Protein AF-A0A3M1CKK1-F1 (afdb_monomer_lite)

Radius of gyration: 31.03 Å; chains: 1; bounding box: 53×74×107 Å

Structure (mmCIF, N/CA/C/O backbone):
data_AF-A0A3M1CKK1-F1
#
_entry.id   AF-A0A3M1CKK1-F1
#
loop_
_atom_site.group_PDB
_atom_site.id
_atom_site.type_symbol
_atom_site.label_atom_id
_atom_site.label_alt_id
_atom_site.label_comp_id
_atom_site.label_asym_id
_atom_site.label_entity_id
_atom_site.label_seq_id
_atom_site.pdbx_PDB_ins_code
_atom_site.Cartn_x
_atom_site.Cartn_y
_atom_site.Cartn_z
_atom_site.occupancy
_atom_site.B_iso_or_equiv
_atom_site.auth_seq_id
_atom_site.auth_comp_id
_atom_site.auth_asym_id
_atom_site.auth_atom_id
_atom_site.pdbx_PDB_model_num
ATOM 1 N N . MET A 1 1 ? -16.664 -16.896 0.086 1.00 52.62 1 MET A N 1
ATOM 2 C CA . MET A 1 1 ? -15.308 -16.722 0.659 1.00 52.62 1 MET A CA 1
ATOM 3 C C . MET A 1 1 ? -15.455 -16.234 2.094 1.00 52.62 1 MET A C 1
ATOM 5 O O . MET A 1 1 ? -16.226 -15.310 2.320 1.00 52.62 1 MET A O 1
ATOM 9 N N . GLU A 1 2 ? -14.801 -16.874 3.063 1.00 56.06 2 GLU A N 1
ATOM 10 C CA . GLU A 1 2 ? -14.964 -16.562 4.493 1.00 56.06 2 GLU A CA 1
ATOM 11 C C . GLU A 1 2 ? -14.270 -15.235 4.859 1.00 56.06 2 GLU A C 1
ATOM 13 O O . GLU A 1 2 ? -13.075 -15.066 4.607 1.00 56.06 2 GLU A O 1
ATOM 18 N N . ARG A 1 3 ? -15.001 -14.283 5.460 1.00 65.94 3 ARG A N 1
ATOM 19 C CA . ARG A 1 3 ? -14.470 -12.960 5.850 1.00 65.94 3 ARG A CA 1
ATOM 20 C C . ARG A 1 3 ? -13.636 -13.043 7.136 1.00 65.94 3 ARG A C 1
ATOM 22 O O . ARG A 1 3 ? -14.072 -12.617 8.202 1.00 65.94 3 ARG A O 1
ATOM 29 N N . ARG A 1 4 ? -12.426 -13.597 7.041 1.00 81.44 4 ARG A N 1
ATOM 30 C CA . ARG A 1 4 ? -11.472 -13.646 8.160 1.00 81.44 4 ARG A CA 1
ATOM 31 C C . ARG A 1 4 ? -10.795 -12.292 8.368 1.00 81.44 4 ARG A C 1
ATOM 33 O O . ARG A 1 4 ? -10.335 -11.677 7.410 1.00 81.44 4 ARG A O 1
ATOM 40 N N . ALA A 1 5 ? -10.692 -11.854 9.622 1.00 85.12 5 ALA A N 1
ATOM 41 C CA . ALA A 1 5 ? -9.854 -10.715 9.985 1.00 85.12 5 ALA A CA 1
ATOM 42 C C . ALA A 1 5 ? -8.361 -11.089 9.855 1.00 85.12 5 ALA A C 1
ATOM 44 O O . ALA A 1 5 ? -7.994 -12.208 10.241 1.00 85.12 5 ALA A O 1
ATOM 45 N N . PRO A 1 6 ? -7.501 -10.187 9.344 1.00 91.56 6 PRO A N 1
ATOM 46 C CA . PRO A 1 6 ? -6.060 -10.419 9.291 1.00 91.56 6 PRO A CA 1
ATOM 47 C C . PRO A 1 6 ? -5.479 -10.499 10.708 1.00 91.56 6 PRO A C 1
ATOM 49 O O . PRO A 1 6 ? -6.057 -9.967 11.660 1.00 91.56 6 PRO A O 1
ATOM 52 N N . ARG A 1 7 ? -4.308 -11.125 10.857 1.00 94.75 7 ARG A N 1
ATOM 53 C CA . ARG A 1 7 ? -3.463 -10.894 12.040 1.00 94.75 7 ARG A CA 1
ATOM 54 C C . ARG A 1 7 ? -2.395 -9.886 11.667 1.00 94.75 7 ARG A C 1
ATOM 56 O O . ARG A 1 7 ? -1.757 -10.047 10.632 1.00 94.75 7 ARG A O 1
ATOM 63 N N . ILE A 1 8 ? -2.234 -8.875 12.508 1.00 96.56 8 ILE A N 1
ATOM 64 C CA . ILE A 1 8 ? -1.184 -7.868 12.419 1.00 96.56 8 ILE A CA 1
ATOM 65 C C . ILE A 1 8 ? -0.407 -7.955 13.723 1.00 96.56 8 ILE A C 1
ATOM 67 O O . ILE A 1 8 ? -1.016 -7.971 14.793 1.00 96.56 8 ILE A O 1
ATOM 71 N N . ASP A 1 9 ? 0.911 -8.008 13.625 1.00 95.81 9 ASP A N 1
ATOM 72 C CA . ASP A 1 9 ? 1.833 -7.879 14.748 1.00 95.81 9 ASP A CA 1
ATOM 73 C C . ASP A 1 9 ? 2.770 -6.677 14.454 1.00 95.81 9 ASP A C 1
ATOM 75 O O . ASP A 1 9 ? 2.732 -6.111 13.357 1.00 95.81 9 ASP A O 1
ATOM 79 N N . PHE A 1 10 ? 3.539 -6.189 15.431 1.00 92.38 10 PHE A N 1
ATOM 80 C CA . PHE A 1 10 ? 4.371 -4.987 15.237 1.00 92.38 10 PHE A CA 1
ATOM 81 C C . PHE A 1 10 ? 5.707 -5.315 14.555 1.00 92.38 10 PHE A C 1
ATOM 83 O O . PHE A 1 10 ? 6.327 -6.326 14.872 1.00 92.38 10 PHE A O 1
ATOM 90 N N . ASP A 1 11 ? 6.153 -4.429 13.662 1.00 85.88 11 ASP A N 1
ATOM 91 C CA . ASP A 1 11 ? 7.445 -4.474 12.962 1.00 85.88 11 ASP A CA 1
ATOM 92 C C . ASP A 1 11 ? 8.209 -3.179 13.295 1.00 85.88 11 ASP A C 1
ATOM 94 O O . ASP A 1 11 ? 7.640 -2.111 13.075 1.00 85.88 11 ASP A O 1
ATOM 98 N N . PRO A 1 12 ? 9.456 -3.217 13.805 1.00 75.88 12 PRO A N 1
ATOM 99 C CA . PRO A 1 12 ? 10.268 -2.013 14.006 1.00 75.88 12 PRO A CA 1
ATOM 100 C C . PRO A 1 12 ? 10.524 -1.198 12.726 1.00 75.88 12 PRO A C 1
ATOM 102 O O . PRO A 1 12 ? 10.791 -0.003 12.817 1.00 75.88 12 PRO A O 1
ATOM 105 N N . GLY A 1 13 ? 10.455 -1.824 11.545 1.00 75.94 13 GLY A N 1
ATOM 106 C CA . GLY A 1 13 ? 10.665 -1.173 10.250 1.00 75.94 13 GLY A CA 1
ATOM 107 C C . GLY A 1 13 ? 9.403 -0.618 9.575 1.00 75.94 13 GLY A C 1
ATOM 108 O O . GLY A 1 13 ? 9.502 -0.154 8.437 1.00 75.94 13 GLY A O 1
ATOM 109 N N . ALA A 1 14 ? 8.225 -0.706 10.202 1.00 84.50 14 ALA A N 1
ATOM 110 C CA . ALA A 1 14 ? 6.939 -0.254 9.654 1.00 84.50 14 ALA A CA 1
ATOM 111 C C . ALA A 1 14 ? 5.996 0.200 10.787 1.00 84.50 14 ALA A C 1
ATOM 113 O O . ALA A 1 14 ? 6.388 0.263 11.947 1.00 84.50 14 ALA A O 1
ATOM 114 N N . LEU A 1 15 ? 4.722 0.494 10.491 1.00 91.06 15 LEU A N 1
ATOM 115 C CA . LEU A 1 15 ? 3.720 0.654 11.559 1.00 91.06 15 LEU A CA 1
ATOM 116 C C . LEU A 1 15 ? 3.219 -0.711 12.085 1.00 91.06 15 LEU A C 1
ATOM 118 O O . LEU A 1 15 ? 2.724 -0.817 13.206 1.00 91.06 15 LEU A O 1
ATOM 122 N N . GLY A 1 16 ? 3.364 -1.768 11.286 1.00 95.00 16 GLY A N 1
ATOM 123 C CA . GLY A 1 16 ? 3.063 -3.157 11.633 1.00 95.00 16 GLY A CA 1
ATOM 124 C C . GLY A 1 16 ? 3.135 -4.058 10.401 1.00 95.00 16 GLY A C 1
ATOM 125 O O . GLY A 1 16 ? 3.115 -3.564 9.275 1.00 95.00 16 GLY A O 1
ATOM 126 N N . VAL A 1 17 ? 3.184 -5.372 10.604 1.00 96.75 17 VAL A N 1
ATOM 127 C CA . VAL A 1 17 ? 3.240 -6.373 9.528 1.00 96.75 17 VAL A CA 1
ATOM 128 C C . VAL A 1 17 ? 2.094 -7.371 9.663 1.00 96.75 17 VAL A C 1
ATOM 130 O O . VAL A 1 17 ? 1.723 -7.787 10.764 1.00 96.75 17 VAL A O 1
ATOM 133 N N . VAL A 1 18 ? 1.500 -7.754 8.537 1.00 95.19 18 VAL A N 1
ATOM 134 C CA . VAL A 1 18 ? 0.463 -8.784 8.491 1.00 95.19 18 VAL A CA 1
ATOM 135 C C . VAL A 1 18 ? 1.124 -10.159 8.611 1.00 95.19 18 VAL A C 1
ATOM 137 O O . VAL A 1 18 ? 1.957 -10.544 7.796 1.00 95.19 18 VAL A O 1
ATOM 140 N N . THR A 1 19 ? 0.727 -10.931 9.623 1.00 95.69 19 THR A N 1
ATOM 141 C CA . THR A 1 19 ? 1.252 -12.277 9.927 1.00 95.69 19 THR A CA 1
ATOM 142 C C . THR A 1 19 ? 0.251 -13.395 9.621 1.00 95.69 19 THR A C 1
ATOM 144 O O . THR A 1 19 ? 0.573 -14.581 9.690 1.00 95.69 19 THR A O 1
ATOM 147 N N . ARG A 1 20 ? -0.989 -13.048 9.251 1.00 93.56 20 ARG A N 1
ATOM 148 C CA . ARG A 1 20 ? -1.986 -13.985 8.707 1.00 93.56 20 ARG A CA 1
ATOM 149 C C . ARG A 1 20 ? -2.921 -13.256 7.757 1.00 93.56 20 ARG A C 1
ATOM 151 O O . ARG A 1 20 ? -3.418 -12.187 8.111 1.00 93.56 20 ARG A O 1
ATOM 158 N N . TRP A 1 21 ? -3.223 -13.886 6.620 1.00 92.38 21 TRP A N 1
ATOM 159 C CA . TRP A 1 21 ? -4.162 -13.344 5.642 1.00 92.38 21 TRP A CA 1
ATOM 160 C C . TRP A 1 21 ? -5.531 -13.009 6.247 1.00 92.38 21 TRP A C 1
ATOM 162 O O . TRP A 1 21 ? -6.003 -13.663 7.184 1.00 92.38 21 TRP A O 1
ATOM 172 N N . GLY A 1 22 ? -6.183 -12.013 5.657 1.00 89.50 22 GLY A N 1
ATOM 173 C CA . GLY A 1 22 ? -7.553 -11.627 5.967 1.00 89.50 22 GLY A CA 1
ATOM 174 C C . GLY A 1 22 ? -8.125 -10.687 4.913 1.00 89.50 22 GLY A C 1
ATOM 175 O O . GLY A 1 22 ? -7.450 -10.331 3.950 1.00 89.50 22 GLY A O 1
ATOM 176 N N . VAL A 1 23 ? -9.377 -10.278 5.096 1.00 87.56 23 VAL A N 1
ATOM 177 C CA . VAL A 1 23 ? -10.046 -9.305 4.224 1.00 87.56 23 VAL A CA 1
ATOM 178 C C . VAL A 1 23 ? -10.482 -8.109 5.053 1.00 87.56 23 VAL A C 1
ATOM 180 O O . VAL A 1 23 ? -11.186 -8.266 6.052 1.00 87.56 23 VAL A O 1
ATOM 183 N N . VAL A 1 24 ? -10.091 -6.914 4.620 1.00 85.50 24 VAL A N 1
ATOM 184 C CA . VAL A 1 24 ? -10.530 -5.635 5.180 1.00 85.50 24 VAL A CA 1
ATOM 185 C C . VAL A 1 24 ? -11.154 -4.841 4.044 1.00 85.50 24 VAL A C 1
ATOM 187 O O . VAL A 1 24 ? -10.464 -4.446 3.116 1.00 85.50 24 VAL A O 1
ATOM 190 N N . ASP A 1 25 ? -12.475 -4.656 4.106 1.00 76.81 25 ASP A N 1
ATOM 191 C CA . ASP A 1 25 ? -13.233 -3.837 3.149 1.00 76.81 25 ASP A CA 1
ATOM 192 C C . ASP A 1 25 ? -12.982 -4.210 1.669 1.00 76.81 25 ASP A C 1
ATOM 194 O O . ASP A 1 25 ? -12.650 -3.392 0.823 1.00 76.81 25 ASP A O 1
ATOM 198 N N . GLY A 1 26 ? -13.078 -5.507 1.358 1.00 77.75 26 GLY A N 1
ATOM 199 C CA . GLY A 1 26 ? -12.826 -6.053 0.016 1.00 77.75 26 GLY A CA 1
ATOM 200 C C . GLY A 1 26 ? -11.344 -6.263 -0.321 1.00 77.75 26 GLY A C 1
ATOM 201 O O . GLY A 1 26 ? -11.021 -7.200 -1.052 1.00 77.75 26 GLY A O 1
ATOM 202 N N . VAL A 1 27 ? -10.436 -5.486 0.273 1.00 83.12 27 VAL A N 1
ATOM 203 C CA . VAL A 1 27 ? -8.988 -5.659 0.114 1.00 83.12 27 VAL A CA 1
ATOM 204 C C . VAL A 1 27 ? -8.525 -6.923 0.841 1.00 83.12 27 VAL A C 1
ATOM 206 O O . VAL A 1 27 ? -8.731 -7.086 2.047 1.00 83.12 27 VAL A O 1
ATOM 209 N N . VAL A 1 28 ? -7.868 -7.825 0.107 1.00 87.50 28 VAL A N 1
ATOM 210 C CA . VAL A 1 28 ? -7.181 -8.990 0.683 1.00 87.50 28 VAL A CA 1
ATOM 211 C C . VAL A 1 28 ? -5.806 -8.558 1.176 1.00 87.50 28 VAL A C 1
ATOM 213 O O . VAL A 1 28 ? -4.961 -8.152 0.372 1.00 87.50 28 VAL A O 1
ATOM 216 N N . LEU A 1 29 ? -5.582 -8.703 2.480 1.00 90.25 29 LEU A N 1
ATOM 217 C CA . LEU A 1 29 ? -4.270 -8.578 3.105 1.00 90.25 29 LEU A CA 1
ATOM 218 C C . LEU A 1 29 ? -3.626 -9.963 3.236 1.00 90.25 29 LEU A C 1
ATOM 220 O O . LEU A 1 29 ? -4.304 -10.939 3.574 1.00 90.25 29 LEU A O 1
ATOM 224 N N . ARG A 1 30 ? -2.329 -10.052 2.950 1.00 90.31 30 ARG A N 1
ATOM 225 C CA . ARG A 1 30 ? -1.513 -11.275 2.885 1.00 90.31 30 ARG A CA 1
ATOM 226 C C . ARG A 1 30 ? -0.409 -11.251 3.949 1.00 90.31 30 ARG A C 1
ATOM 228 O O . ARG A 1 30 ? -0.026 -10.167 4.372 1.00 90.31 30 ARG A O 1
ATOM 235 N N . PRO A 1 31 ? 0.121 -12.408 4.392 1.00 93.00 31 PRO A N 1
ATOM 236 C CA . PRO A 1 31 ? 1.350 -12.435 5.181 1.00 93.00 31 PRO A CA 1
ATOM 237 C C . PRO A 1 31 ? 2.468 -11.683 4.448 1.00 93.00 31 PRO A C 1
ATOM 239 O O . PRO A 1 31 ? 2.564 -11.809 3.231 1.00 93.00 31 PRO A O 1
ATOM 242 N N . GLY A 1 32 ? 3.264 -10.899 5.172 1.00 92.56 32 GLY A N 1
ATOM 243 C CA . GLY A 1 32 ? 4.315 -10.052 4.594 1.00 92.56 32 GLY A CA 1
ATOM 244 C C . GLY A 1 32 ? 3.862 -8.639 4.205 1.00 92.56 32 GLY A C 1
ATOM 245 O O . GLY A 1 32 ? 4.705 -7.752 4.140 1.00 92.56 32 GLY A O 1
ATOM 246 N N . ASP A 1 33 ? 2.556 -8.375 4.039 1.00 94.25 33 ASP A N 1
ATOM 247 C CA . ASP A 1 33 ? 2.053 -7.011 3.805 1.00 94.25 33 ASP A CA 1
ATOM 248 C C . ASP A 1 33 ? 2.453 -6.081 4.970 1.00 94.25 33 ASP A C 1
ATOM 250 O O . ASP A 1 33 ? 2.106 -6.330 6.132 1.00 94.25 33 ASP A O 1
ATOM 254 N N . ARG A 1 34 ? 3.147 -4.983 4.660 1.00 95.69 34 ARG A N 1
ATOM 255 C CA . ARG A 1 34 ? 3.663 -4.006 5.631 1.00 95.69 34 ARG A CA 1
ATOM 256 C C . ARG A 1 34 ? 2.754 -2.781 5.668 1.00 95.69 34 ARG A C 1
ATOM 258 O O . ARG A 1 34 ? 2.404 -2.227 4.628 1.00 95.69 34 ARG A O 1
ATOM 265 N N . LEU A 1 35 ? 2.347 -2.346 6.858 1.00 95.06 35 LEU A N 1
ATOM 266 C CA . LEU A 1 35 ? 1.480 -1.181 7.038 1.00 95.06 35 LEU A CA 1
ATOM 267 C C . LEU A 1 35 ? 2.307 0.107 6.985 1.00 95.06 35 LEU A C 1
ATOM 269 O O . LEU A 1 35 ? 3.145 0.351 7.858 1.00 95.06 35 LEU A O 1
ATOM 273 N N . LEU A 1 36 ? 2.038 0.940 5.981 1.00 92.69 36 LEU A N 1
ATOM 274 C CA . LEU A 1 36 ? 2.731 2.210 5.782 1.00 92.69 36 LEU A CA 1
ATOM 275 C C . LEU A 1 36 ? 2.208 3.280 6.754 1.00 92.69 36 LEU A C 1
ATOM 277 O O . LEU A 1 36 ? 0.984 3.449 6.854 1.00 92.69 36 LEU A O 1
ATOM 281 N N . PRO A 1 37 ? 3.091 4.036 7.436 1.00 92.00 37 PRO A N 1
ATOM 282 C CA . PRO A 1 37 ? 2.675 5.158 8.267 1.00 92.00 37 PRO A CA 1
ATOM 283 C C . PRO A 1 37 ? 1.991 6.232 7.411 1.00 92.00 37 PRO A C 1
ATOM 285 O O . PRO A 1 37 ? 2.415 6.520 6.294 1.00 92.00 37 PRO A O 1
ATOM 288 N N . GLY A 1 38 ? 0.913 6.811 7.934 1.00 89.56 38 GLY A N 1
ATOM 289 C CA . GLY A 1 38 ? 0.147 7.872 7.284 1.00 89.56 38 GLY A CA 1
ATOM 290 C C . GLY A 1 38 ? 0.178 9.201 8.029 1.00 89.56 38 GLY A C 1
ATOM 291 O O . GLY A 1 38 ? 0.715 9.320 9.132 1.00 89.56 38 GLY A O 1
ATOM 292 N N . ARG A 1 39 ? -0.407 10.220 7.403 1.00 88.12 39 ARG A N 1
ATOM 293 C CA . ARG A 1 39 ? -0.360 11.616 7.843 1.00 88.12 39 ARG A CA 1
ATOM 294 C C . ARG A 1 39 ? -1.376 11.892 8.961 1.00 88.12 39 ARG A C 1
ATOM 296 O O . ARG A 1 39 ? -2.373 11.176 9.104 1.00 88.12 39 ARG A O 1
ATOM 303 N N . PRO A 1 40 ? -1.201 12.962 9.754 1.00 83.25 40 PRO A N 1
ATOM 304 C CA . PRO A 1 40 ? -2.279 13.500 10.577 1.00 83.25 40 PRO A CA 1
ATOM 305 C C . PRO A 1 40 ? -3.455 13.922 9.678 1.00 83.25 40 PRO A C 1
ATOM 307 O O . PRO A 1 40 ? -3.408 14.963 9.036 1.00 83.25 40 PRO A O 1
ATOM 310 N N . GLY A 1 41 ? -4.492 13.084 9.590 1.00 82.69 41 GLY A N 1
ATOM 311 C CA . GLY A 1 41 ? -5.684 13.363 8.779 1.00 82.69 41 GLY A CA 1
ATOM 312 C C . GLY A 1 41 ? -6.283 12.152 8.063 1.00 82.69 41 GLY A C 1
ATOM 313 O O . GLY A 1 41 ? -7.507 12.091 7.964 1.00 82.69 41 GLY A O 1
ATOM 314 N N . ASP A 1 42 ? -5.485 11.156 7.638 1.00 86.25 42 ASP A N 1
ATOM 315 C CA . ASP A 1 42 ? -6.043 9.994 6.916 1.00 86.25 42 ASP A CA 1
ATOM 316 C C . ASP A 1 42 ? -7.075 9.245 7.787 1.00 86.25 42 ASP A C 1
ATOM 318 O O . ASP A 1 42 ? -7.075 9.345 9.023 1.00 86.25 42 ASP A O 1
ATOM 322 N N . ARG A 1 43 ? -7.950 8.444 7.167 1.00 88.75 43 ARG A N 1
ATOM 323 C CA . ARG A 1 43 ? -9.069 7.774 7.859 1.00 88.75 43 ARG A CA 1
ATOM 324 C C . ARG A 1 43 ? -8.675 6.485 8.601 1.00 88.75 43 ARG A C 1
ATOM 326 O O . ARG A 1 43 ? -9.332 6.138 9.583 1.00 88.75 43 ARG A O 1
ATOM 333 N N . VAL A 1 44 ? -7.620 5.780 8.179 1.00 92.06 44 VAL A N 1
ATOM 334 C CA . VAL A 1 44 ? -7.261 4.437 8.691 1.00 92.06 44 VAL A CA 1
ATOM 335 C C . VAL A 1 44 ? -6.297 4.511 9.883 1.00 92.06 44 VAL A C 1
ATOM 337 O O . VAL A 1 44 ? -5.357 5.303 9.893 1.00 92.06 44 VAL A O 1
ATOM 340 N N . ARG A 1 45 ? -6.507 3.696 10.918 1.00 93.75 45 ARG A N 1
ATOM 341 C CA . ARG A 1 45 ? -5.632 3.586 12.099 1.00 93.75 45 ARG A CA 1
ATOM 342 C C . ARG A 1 45 ? -5.190 2.151 12.322 1.00 93.75 45 ARG A C 1
ATOM 344 O O . ARG A 1 45 ? -5.977 1.230 12.116 1.00 93.75 45 ARG A O 1
ATOM 351 N N . LEU A 1 46 ? -3.985 1.980 12.856 1.00 95.44 46 LEU A N 1
ATOM 352 C CA . LEU A 1 46 ? -3.638 0.782 13.611 1.00 95.44 46 LEU A CA 1
ATOM 353 C C . LEU A 1 46 ? -4.021 1.013 15.078 1.00 95.44 46 LEU A C 1
ATOM 355 O O . LEU A 1 46 ? -3.604 2.005 15.683 1.00 95.44 46 LEU A O 1
ATOM 359 N N . ILE A 1 47 ? -4.812 0.104 15.649 1.00 95.50 47 ILE A N 1
ATOM 360 C CA . ILE A 1 47 ? -5.160 0.101 17.074 1.00 95.50 47 ILE A CA 1
ATOM 361 C C . ILE A 1 47 ? -4.596 -1.135 17.770 1.00 95.50 47 ILE A C 1
ATOM 363 O O . ILE A 1 47 ? -4.556 -2.228 17.206 1.00 95.50 47 ILE A O 1
ATOM 367 N N . ALA A 1 48 ? -4.191 -0.961 19.025 1.00 96.06 48 ALA A N 1
ATOM 368 C CA . ALA A 1 48 ? -3.704 -2.021 19.897 1.00 96.06 48 ALA A CA 1
ATOM 369 C C . ALA A 1 48 ? -4.631 -2.189 21.105 1.00 96.06 48 ALA A C 1
ATOM 371 O O . ALA A 1 48 ? -5.176 -1.195 21.598 1.00 96.06 48 ALA A O 1
ATOM 372 N N . PRO A 1 49 ? -4.803 -3.408 21.634 1.00 95.25 49 PRO A N 1
ATOM 373 C CA . PRO A 1 49 ? -5.505 -3.589 22.893 1.00 95.25 49 PRO A CA 1
ATOM 374 C C . PRO A 1 49 ? -4.692 -2.959 24.037 1.00 95.25 49 PRO A C 1
ATOM 376 O O . PRO A 1 49 ? -3.462 -2.993 24.037 1.00 95.25 49 PRO A O 1
ATOM 379 N N . ARG A 1 50 ? -5.378 -2.437 25.057 1.00 93.75 50 ARG A N 1
ATOM 380 C CA . ARG A 1 50 ? -4.788 -2.042 26.355 1.00 93.75 50 ARG A CA 1
ATOM 381 C C . ARG A 1 50 ? -4.551 -3.241 27.295 1.00 93.75 50 ARG A C 1
ATOM 383 O O . ARG A 1 50 ? -4.261 -3.063 28.469 1.00 93.75 50 ARG A O 1
ATOM 390 N N . GLY A 1 51 ? -4.717 -4.460 26.785 1.00 93.12 51 GLY A N 1
ATOM 391 C CA . GLY A 1 51 ? -4.654 -5.720 27.519 1.00 93.12 51 GLY A CA 1
ATOM 392 C C . GLY A 1 51 ? -4.668 -6.898 26.542 1.00 93.12 51 GLY A C 1
ATOM 393 O O . GLY A 1 51 ? -4.041 -6.837 25.487 1.00 93.12 51 GLY A O 1
ATOM 394 N N . ARG A 1 52 ? -5.412 -7.969 26.847 1.00 89.69 52 ARG A N 1
ATOM 395 C CA . ARG A 1 52 ? -5.483 -9.163 25.982 1.00 89.69 52 ARG A CA 1
ATOM 396 C C . ARG A 1 52 ? -6.149 -8.863 24.627 1.00 89.69 52 ARG A C 1
ATOM 398 O O . ARG A 1 52 ? -7.258 -8.330 24.570 1.00 89.69 52 ARG A O 1
ATOM 405 N N . GLY A 1 53 ? -5.495 -9.264 23.537 1.00 91.19 53 GLY A N 1
ATOM 406 C CA . GLY A 1 53 ? -5.983 -9.126 22.162 1.00 91.19 53 GLY A CA 1
ATOM 407 C C . GLY A 1 53 ? -4.849 -9.251 21.141 1.00 91.19 53 GLY A C 1
ATOM 408 O O . GLY A 1 53 ? -3.801 -9.812 21.449 1.00 91.19 53 GLY A O 1
ATOM 409 N N . ARG A 1 54 ? -5.055 -8.700 19.942 1.00 93.19 54 ARG A N 1
ATOM 410 C CA . ARG A 1 54 ? -4.019 -8.454 18.923 1.00 93.19 54 ARG A CA 1
ATOM 411 C C . ARG A 1 54 ? -4.217 -7.062 18.312 1.00 93.19 54 ARG A C 1
ATOM 413 O O . ARG A 1 54 ? -5.341 -6.557 18.387 1.00 93.19 54 ARG A O 1
ATOM 420 N N . PRO A 1 55 ? -3.175 -6.450 17.724 1.00 95.62 55 PRO A N 1
ATOM 421 C CA . PRO A 1 55 ? -3.330 -5.279 16.871 1.00 95.62 55 PRO A CA 1
ATOM 422 C C . PRO A 1 55 ? -4.328 -5.530 15.734 1.00 95.62 55 PRO A C 1
ATOM 424 O O . PRO A 1 55 ? -4.439 -6.646 15.221 1.00 95.62 55 PRO A O 1
ATOM 427 N N . MET A 1 56 ? -5.065 -4.494 15.342 1.00 94.88 56 MET A N 1
ATOM 428 C CA . MET A 1 56 ? -6.006 -4.551 14.222 1.00 94.88 56 MET A CA 1
ATOM 429 C C . MET A 1 56 ? -6.188 -3.180 13.572 1.00 94.88 56 MET A C 1
ATOM 431 O O . MET A 1 56 ? -5.942 -2.148 14.198 1.00 94.88 56 MET A O 1
ATOM 435 N N . LEU A 1 57 ? -6.645 -3.161 12.320 1.00 94.75 57 LEU A N 1
ATOM 436 C CA . LEU A 1 57 ? -7.018 -1.915 11.655 1.00 94.75 57 LEU A CA 1
ATOM 437 C C . LEU A 1 57 ? -8.351 -1.376 12.193 1.00 94.75 57 LEU A C 1
ATOM 439 O O . LEU A 1 57 ? -9.240 -2.129 12.599 1.00 94.75 57 LEU A O 1
ATOM 443 N N . ALA A 1 58 ? -8.501 -0.060 12.140 1.00 94.06 58 ALA A N 1
ATOM 444 C CA . ALA A 1 58 ? -9.739 0.659 12.395 1.00 94.06 58 ALA A CA 1
ATOM 445 C C . ALA A 1 58 ? -9.904 1.818 11.401 1.00 94.06 58 ALA A C 1
ATOM 447 O O . ALA A 1 58 ? -8.927 2.278 10.813 1.00 94.06 58 ALA A O 1
ATOM 448 N N . VAL A 1 59 ? -11.129 2.312 11.235 1.00 92.38 59 VAL A N 1
ATOM 449 C CA . VAL A 1 59 ? -11.442 3.506 10.435 1.00 92.38 59 VAL A CA 1
ATOM 450 C C . VAL A 1 59 ? -12.096 4.571 11.313 1.00 92.38 59 VAL A C 1
ATOM 452 O O . VAL A 1 59 ? -12.925 4.245 12.168 1.00 92.38 59 VAL A O 1
ATOM 455 N N . ARG A 1 60 ? -11.722 5.842 11.134 1.00 89.50 60 ARG A N 1
ATOM 456 C CA . ARG A 1 60 ? -12.388 6.974 11.790 1.00 89.50 60 ARG A CA 1
ATOM 457 C C . ARG A 1 60 ? -13.562 7.456 10.939 1.00 89.50 60 ARG A C 1
ATOM 459 O O . ARG A 1 60 ? -13.404 7.708 9.750 1.00 89.50 60 ARG A O 1
ATOM 466 N N . HIS A 1 61 ? -14.732 7.583 11.557 1.00 86.94 61 HIS A N 1
ATOM 467 C CA . HIS A 1 61 ? -15.996 7.905 10.899 1.00 86.94 61 HIS A CA 1
ATOM 468 C C . HIS A 1 61 ? -16.848 8.782 11.830 1.00 86.94 61 HIS A C 1
ATOM 470 O O . HIS A 1 61 ? -17.198 8.350 12.929 1.00 86.94 61 HIS A O 1
ATOM 476 N N . HIS A 1 62 ? -17.138 10.025 11.424 1.00 85.44 62 HIS A N 1
ATOM 477 C CA . HIS A 1 62 ? -17.790 11.062 12.250 1.00 85.44 62 HIS A CA 1
ATOM 478 C C . HIS A 1 62 ? -17.238 11.127 13.694 1.00 85.44 62 HIS A C 1
ATOM 480 O O . HIS A 1 62 ? -17.957 10.931 14.672 1.00 85.44 62 HIS A O 1
ATOM 486 N N . GLY A 1 63 ? -15.918 11.301 13.826 1.00 83.81 63 GLY A N 1
ATOM 487 C CA . GLY A 1 63 ? -15.203 11.361 15.112 1.00 83.81 63 GLY A CA 1
ATOM 488 C C . GLY A 1 63 ? -15.050 10.025 15.858 1.00 83.81 63 GLY A C 1
ATOM 489 O O . GLY A 1 63 ? -14.125 9.880 16.655 1.00 83.81 63 GLY A O 1
ATOM 490 N N . ARG A 1 64 ? -15.889 9.020 15.579 1.00 87.75 64 ARG A N 1
ATOM 491 C CA . ARG A 1 64 ? -15.829 7.685 16.196 1.00 87.75 64 ARG A CA 1
ATOM 492 C C . ARG A 1 64 ? -14.801 6.796 15.498 1.00 87.75 64 ARG A C 1
ATOM 494 O O . ARG A 1 64 ? -14.534 6.962 14.311 1.00 87.75 64 ARG A O 1
ATOM 501 N N . LEU A 1 65 ? -14.249 5.828 16.226 1.00 91.31 65 LEU A N 1
ATOM 502 C CA . LEU A 1 65 ? -13.286 4.852 15.711 1.00 91.31 65 LEU A CA 1
ATOM 503 C C . LEU A 1 65 ? -13.946 3.467 15.628 1.00 91.31 65 LEU A C 1
ATOM 505 O O . LEU A 1 65 ? -14.514 2.997 16.614 1.00 91.31 65 LEU A O 1
ATOM 509 N N . LEU A 1 66 ? -13.900 2.827 14.458 1.00 92.94 66 LEU A N 1
ATOM 510 C CA . LEU A 1 66 ? -14.588 1.565 14.166 1.00 92.94 66 LEU A CA 1
ATOM 511 C C . LEU A 1 66 ? -13.576 0.474 13.784 1.00 92.94 66 LEU A C 1
ATOM 513 O O . LEU A 1 66 ? -12.856 0.610 12.799 1.00 92.94 66 LEU A O 1
ATOM 517 N N . ALA A 1 67 ? -13.525 -0.610 14.554 1.00 92.12 67 ALA A N 1
ATOM 518 C CA . ALA A 1 67 ? -12.591 -1.720 14.390 1.00 92.12 67 ALA A CA 1
ATOM 519 C C . ALA A 1 67 ? -12.961 -2.623 13.196 1.00 92.12 67 ALA A C 1
ATOM 521 O O . ALA A 1 67 ? -14.111 -3.043 13.047 1.00 92.12 67 ALA A O 1
ATOM 522 N N . LEU A 1 68 ? -11.982 -2.947 12.350 1.00 91.50 68 LEU A N 1
ATOM 523 C CA . LEU A 1 68 ? -12.169 -3.638 11.069 1.00 91.50 68 LEU A CA 1
ATOM 524 C C . LEU A 1 68 ? -11.845 -5.145 11.156 1.00 91.50 68 LEU A C 1
ATOM 526 O O . LEU A 1 68 ? -11.001 -5.544 11.954 1.00 91.50 68 LEU A O 1
ATOM 530 N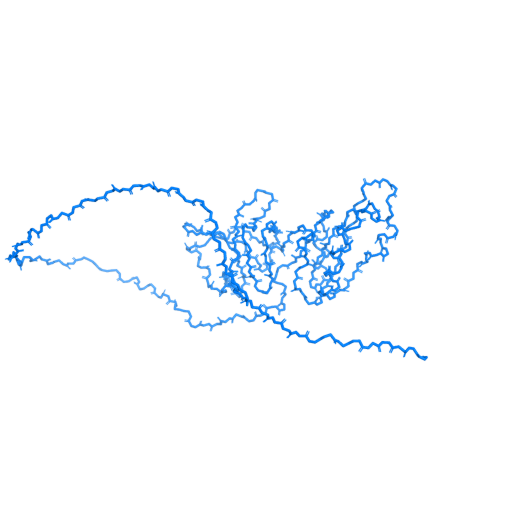 N . PRO A 1 69 ? -12.479 -6.010 10.338 1.00 85.88 69 PRO A N 1
ATOM 531 C CA . PRO A 1 69 ? -13.442 -5.697 9.276 1.00 85.88 69 PRO A CA 1
ATOM 532 C C . PRO A 1 69 ? -14.894 -5.518 9.753 1.00 85.88 69 PRO A C 1
ATOM 534 O O . PRO A 1 69 ? -15.741 -5.131 8.958 1.00 85.88 69 PRO A O 1
ATOM 537 N N . GLY A 1 70 ? -15.204 -5.787 11.027 1.00 85.31 70 GLY A N 1
ATOM 538 C CA . GLY A 1 70 ? -16.585 -5.782 11.539 1.00 85.31 70 GLY A CA 1
ATOM 539 C C . GLY A 1 70 ? -17.246 -4.403 11.687 1.00 85.31 70 GLY A C 1
ATOM 540 O O . GLY A 1 70 ? -18.429 -4.344 12.000 1.00 85.31 70 GLY A O 1
ATOM 541 N N . ARG A 1 71 ? -16.490 -3.308 11.510 1.00 88.50 71 ARG A N 1
ATOM 542 C CA . ARG A 1 71 ? -16.902 -1.905 11.729 1.00 88.50 71 ARG A CA 1
ATOM 543 C C . ARG A 1 71 ? -17.527 -1.656 13.128 1.00 88.50 71 ARG A C 1
ATOM 545 O O . ARG A 1 71 ? -18.342 -0.755 13.302 1.00 88.50 71 ARG A O 1
ATOM 552 N N . VAL A 1 72 ? -17.108 -2.425 14.142 1.00 89.19 72 VAL A N 1
ATOM 553 C CA . VAL A 1 72 ? -17.615 -2.366 15.534 1.00 89.19 72 VAL A CA 1
ATOM 554 C C . VAL A 1 72 ? -16.952 -1.214 16.312 1.00 89.19 72 VAL A C 1
ATOM 556 O O . VAL A 1 72 ? -15.738 -1.049 16.183 1.00 89.19 72 VAL A O 1
ATOM 559 N N . PRO A 1 73 ? -17.664 -0.442 17.159 1.00 92.19 73 PRO A N 1
ATOM 560 C CA . PRO A 1 73 ? -17.067 0.653 17.934 1.00 92.19 73 PRO A CA 1
ATOM 561 C C . PRO A 1 73 ? -15.844 0.257 18.786 1.00 92.19 73 PRO A C 1
ATOM 563 O O . PRO A 1 73 ? -15.915 -0.586 19.684 1.00 92.19 73 PRO A O 1
ATOM 566 N N . ALA A 1 74 ? -14.709 0.912 18.536 1.00 92.88 74 ALA A N 1
ATOM 567 C CA . ALA A 1 74 ? -13.452 0.707 19.248 1.00 92.88 74 ALA A CA 1
ATOM 568 C C . ALA A 1 74 ? -13.387 1.592 20.508 1.00 92.88 74 ALA A C 1
ATOM 570 O O . ALA A 1 74 ? -12.857 2.699 20.480 1.00 92.88 74 ALA A O 1
ATOM 571 N N . SER A 1 75 ? -13.932 1.104 21.629 1.00 91.75 75 SER A N 1
ATOM 572 C CA . SER A 1 75 ? -13.909 1.835 22.909 1.00 91.75 75 SER A CA 1
ATOM 573 C C . SER A 1 75 ? -12.474 2.180 23.373 1.00 91.75 75 SER A C 1
ATOM 575 O O . SER A 1 75 ? -11.664 1.254 23.518 1.00 91.75 75 SER A O 1
ATOM 577 N N . PRO A 1 76 ? -12.164 3.456 23.700 1.00 91.38 76 PRO A N 1
ATOM 578 C CA . PRO A 1 76 ? -10.849 3.882 24.204 1.00 91.38 76 PRO A CA 1
ATOM 579 C C . PRO A 1 76 ? -10.403 3.212 25.514 1.00 91.38 76 PRO A C 1
ATOM 581 O O . PRO A 1 76 ? -9.209 3.172 25.812 1.00 91.38 76 PRO A O 1
ATOM 584 N N . ALA A 1 77 ? -11.340 2.656 26.291 1.00 92.50 77 ALA A N 1
ATOM 585 C CA . ALA A 1 77 ? -11.031 1.879 27.493 1.00 92.50 77 ALA A CA 1
ATOM 586 C C . ALA A 1 77 ? -10.405 0.509 27.164 1.00 92.50 77 ALA A C 1
ATOM 588 O O . ALA A 1 77 ? -9.621 -0.023 27.945 1.00 92.50 77 ALA A O 1
ATOM 589 N N . ARG A 1 78 ? -10.716 -0.058 25.988 1.00 93.38 78 ARG A N 1
ATOM 590 C CA . ARG A 1 78 ? -10.158 -1.334 25.507 1.00 93.38 78 ARG A CA 1
ATOM 591 C C . ARG A 1 78 ? -9.005 -1.142 24.524 1.00 93.38 78 ARG A C 1
ATOM 593 O O . ARG A 1 78 ? -8.108 -1.983 24.486 1.00 93.38 78 ARG A O 1
ATOM 600 N N . TRP A 1 79 ? -9.029 -0.071 23.737 1.00 95.75 79 TRP A N 1
ATOM 601 C CA . TRP A 1 79 ? -8.112 0.158 22.622 1.00 95.75 79 TRP A CA 1
ATOM 602 C C . TRP A 1 79 ? -7.295 1.439 22.809 1.00 95.75 79 TRP A C 1
ATOM 604 O O . TRP A 1 79 ? -7.797 2.446 23.302 1.00 95.75 79 TRP A O 1
ATOM 614 N N . ARG A 1 80 ? -6.033 1.405 22.381 1.00 95.25 80 ARG A N 1
ATOM 615 C CA . ARG A 1 80 ? -5.208 2.593 22.134 1.00 95.25 80 ARG A CA 1
ATOM 616 C C . ARG A 1 80 ? -4.951 2.714 20.636 1.00 95.25 80 ARG A C 1
ATOM 618 O O . ARG A 1 80 ? -4.763 1.700 19.963 1.00 95.25 80 ARG A O 1
ATOM 625 N N . GLU A 1 81 ? -4.926 3.936 20.123 1.00 94.62 81 GLU A N 1
ATOM 626 C CA . GLU A 1 81 ? -4.368 4.191 18.796 1.00 94.62 81 GLU A CA 1
ATOM 627 C C . GLU A 1 81 ? -2.843 4.016 18.848 1.00 94.62 81 GLU A C 1
ATOM 629 O O . GLU A 1 81 ? -2.219 4.327 19.863 1.00 94.62 81 GLU A O 1
ATOM 634 N N . VAL A 1 82 ? -2.260 3.462 17.783 1.00 94.62 82 VAL A N 1
ATOM 635 C CA . VAL A 1 82 ? -0.802 3.307 17.618 1.00 94.62 82 VAL A CA 1
ATOM 636 C C . VAL A 1 82 ? -0.282 4.302 16.586 1.00 94.62 82 VAL A C 1
ATOM 638 O O . VAL A 1 82 ? 0.741 4.937 16.803 1.00 94.62 82 VAL A O 1
ATOM 641 N N . GLY A 1 83 ? -1.013 4.471 15.482 1.00 93.56 83 GLY A N 1
ATOM 642 C CA . GLY A 1 83 ? -0.674 5.421 14.430 1.00 93.56 83 GLY A CA 1
ATOM 643 C C . GLY A 1 83 ? -1.690 5.427 13.291 1.00 93.56 83 GLY A C 1
ATOM 644 O O . GLY A 1 83 ? -2.596 4.586 13.227 1.00 93.56 83 GLY A O 1
ATOM 645 N N . THR A 1 84 ? -1.529 6.390 12.387 1.00 93.75 84 THR A N 1
ATOM 646 C CA . THR A 1 84 ? -2.265 6.466 11.119 1.00 93.75 84 THR A CA 1
ATOM 647 C C . THR A 1 84 ? -1.640 5.544 10.081 1.00 93.75 84 THR A C 1
ATOM 649 O O . THR A 1 84 ? -0.420 5.455 10.004 1.00 93.75 84 THR A O 1
ATOM 652 N N . VAL A 1 85 ? -2.469 4.879 9.275 1.00 93.00 85 VAL A N 1
ATOM 653 C CA . VAL A 1 85 ? -2.038 4.024 8.160 1.00 93.00 85 VAL A CA 1
ATOM 654 C C . VAL A 1 85 ? -2.422 4.712 6.849 1.00 93.00 85 VAL A C 1
ATOM 656 O O . VAL A 1 85 ? -3.606 4.968 6.637 1.00 93.00 85 VAL A O 1
ATOM 659 N N . ALA A 1 86 ? -1.456 4.997 5.972 1.00 90.12 86 ALA A N 1
ATOM 660 C CA . ALA A 1 86 ? -1.739 5.521 4.626 1.00 90.12 86 ALA A CA 1
ATOM 661 C C . ALA A 1 86 ? -2.100 4.404 3.634 1.00 90.12 86 ALA A C 1
ATOM 663 O O . ALA A 1 86 ? -2.892 4.602 2.711 1.00 90.12 86 ALA A O 1
ATOM 664 N N . GLY A 1 87 ? -1.519 3.218 3.820 1.00 92.12 87 GLY A N 1
ATOM 665 C CA . GLY A 1 87 ? -1.639 2.119 2.874 1.00 92.12 87 GLY A CA 1
ATOM 666 C C . GLY A 1 87 ? -0.843 0.884 3.276 1.00 92.12 87 GLY A C 1
ATOM 667 O O . GLY A 1 87 ? -0.474 0.707 4.439 1.00 92.12 87 GLY A O 1
ATOM 668 N N . VAL A 1 88 ? -0.588 0.038 2.287 1.00 93.69 88 VAL A N 1
ATOM 669 C CA . VAL A 1 88 ? 0.163 -1.214 2.392 1.00 93.69 88 VAL A CA 1
ATOM 670 C C . VAL A 1 88 ? 1.306 -1.201 1.390 1.00 93.69 88 VAL A C 1
ATOM 672 O O . VAL A 1 88 ? 1.116 -0.783 0.252 1.00 93.69 88 VAL A O 1
ATOM 675 N N . GLU A 1 89 ? 2.462 -1.700 1.812 1.00 94.94 89 GLU A N 1
ATOM 676 C CA . GLU A 1 89 ? 3.579 -2.117 0.965 1.00 94.94 89 GLU A CA 1
ATOM 677 C C . GLU A 1 89 ? 3.614 -3.652 0.899 1.00 94.94 89 GLU A C 1
ATOM 679 O O . GLU A 1 89 ? 3.399 -4.332 1.905 1.00 94.94 89 GLU A O 1
ATOM 684 N N . ARG A 1 90 ? 3.829 -4.195 -0.299 1.00 92.19 90 ARG A N 1
ATOM 685 C CA . ARG A 1 90 ? 3.755 -5.624 -0.626 1.00 92.19 90 ARG A CA 1
ATOM 686 C C . ARG A 1 90 ? 4.813 -5.971 -1.675 1.00 92.19 90 ARG A C 1
ATOM 688 O O . ARG A 1 90 ? 5.006 -5.204 -2.607 1.00 92.19 90 ARG A O 1
ATOM 695 N N . GLU A 1 91 ? 5.430 -7.144 -1.594 1.00 89.25 91 GLU A N 1
ATOM 696 C CA . GLU A 1 91 ? 6.299 -7.677 -2.662 1.00 89.25 91 GLU A CA 1
ATOM 697 C C . GLU A 1 91 ? 5.481 -7.981 -3.932 1.00 89.25 91 GLU A C 1
ATOM 699 O O . GLU A 1 91 ? 4.412 -8.593 -3.857 1.00 89.25 91 GLU A O 1
ATOM 704 N N . LEU A 1 92 ? 5.955 -7.572 -5.112 1.00 84.94 92 LEU A N 1
ATOM 705 C CA . LEU A 1 92 ? 5.173 -7.622 -6.357 1.00 84.94 92 LEU A CA 1
ATOM 706 C C . LEU A 1 92 ? 4.706 -9.027 -6.760 1.00 84.94 92 LEU A C 1
ATOM 708 O O . LEU A 1 92 ? 3.620 -9.163 -7.329 1.00 84.94 92 LEU A O 1
ATOM 712 N N . GLU A 1 93 ? 5.463 -10.061 -6.399 1.00 75.25 93 GLU A N 1
ATOM 713 C CA . GLU A 1 93 ? 5.119 -11.477 -6.597 1.00 75.25 93 GLU A CA 1
ATOM 714 C C . GLU A 1 93 ? 3.798 -11.868 -5.910 1.00 75.25 93 GLU A C 1
ATOM 716 O O . GLU A 1 93 ? 3.018 -12.674 -6.423 1.00 75.25 93 GLU A O 1
ATOM 721 N N . HIS A 1 94 ? 3.471 -11.228 -4.782 1.00 76.69 94 HIS A N 1
ATOM 722 C CA . HIS A 1 94 ? 2.200 -11.416 -4.084 1.00 76.69 94 HIS A CA 1
ATOM 723 C C . HIS A 1 94 ? 1.011 -10.721 -4.781 1.00 76.69 94 HIS A C 1
ATOM 725 O O . HIS A 1 94 ? -0.149 -10.990 -4.444 1.00 76.69 94 HIS A O 1
ATOM 731 N N . GLY A 1 95 ? 1.273 -9.890 -5.790 1.00 74.25 95 GLY A N 1
ATOM 732 C CA . GLY A 1 95 ? 0.304 -9.421 -6.775 1.00 74.25 95 GLY A CA 1
ATOM 733 C C . GLY A 1 95 ? -0.674 -8.333 -6.317 1.00 74.25 95 GLY A C 1
ATOM 734 O O . GLY A 1 95 ? -0.879 -8.055 -5.129 1.00 74.25 95 GLY A O 1
ATOM 735 N N . ALA A 1 96 ? -1.314 -7.727 -7.319 1.00 78.38 96 ALA A N 1
ATOM 736 C CA . ALA A 1 96 ? -2.235 -6.605 -7.169 1.00 78.38 96 ALA A CA 1
ATOM 737 C C . ALA A 1 96 ? -3.398 -6.857 -6.181 1.00 78.38 96 ALA A C 1
ATOM 739 O O . ALA A 1 96 ? -3.980 -7.950 -6.164 1.00 78.38 96 ALA A O 1
ATOM 740 N N . PRO A 1 97 ? -3.814 -5.844 -5.395 1.00 78.12 97 PRO A N 1
ATOM 741 C CA . PRO A 1 97 ? -5.134 -5.838 -4.771 1.00 78.12 97 PRO A CA 1
ATOM 742 C C . PRO A 1 97 ? -6.239 -5.787 -5.842 1.00 78.12 97 PRO A C 1
ATOM 744 O O . PRO A 1 97 ? -6.065 -5.210 -6.915 1.00 78.12 97 PRO A O 1
ATOM 747 N N . ARG A 1 98 ? -7.415 -6.354 -5.542 1.00 73.38 98 ARG A N 1
ATOM 748 C CA . ARG A 1 98 ? -8.608 -6.208 -6.393 1.00 73.38 98 ARG A CA 1
ATOM 749 C C . ARG A 1 98 ? -9.243 -4.835 -6.171 1.00 73.38 98 ARG A C 1
ATOM 751 O O . ARG A 1 98 ? -10.108 -4.688 -5.314 1.00 73.38 98 ARG A O 1
ATOM 758 N N . LEU A 1 99 ? -8.777 -3.854 -6.937 1.00 74.81 99 LEU A N 1
ATOM 759 C CA . LEU A 1 99 ? -9.315 -2.494 -7.007 1.00 74.81 99 LEU A CA 1
ATOM 760 C C . LEU A 1 99 ? -10.077 -2.284 -8.331 1.00 74.81 99 LEU A C 1
ATOM 762 O O . LEU A 1 99 ? -10.061 -3.153 -9.206 1.00 74.81 99 LEU A O 1
ATOM 766 N N . GLY A 1 100 ? -10.780 -1.154 -8.446 1.00 81.19 100 GLY A N 1
ATOM 767 C CA . GLY A 1 100 ? -11.537 -0.768 -9.643 1.00 81.19 100 GLY A CA 1
ATOM 768 C C . GLY A 1 100 ? -10.646 -0.161 -10.731 1.00 81.19 100 GLY A C 1
ATOM 769 O O . GLY A 1 100 ? -9.671 -0.775 -11.160 1.00 81.19 100 GLY A O 1
ATOM 770 N N . ARG A 1 101 ? -10.987 1.055 -11.169 1.00 89.12 101 ARG A N 1
ATOM 771 C CA . ARG A 1 101 ? -10.052 1.958 -11.857 1.00 89.12 101 ARG A CA 1
ATOM 772 C C . ARG A 1 101 ? -9.170 2.646 -10.815 1.00 89.12 101 ARG A C 1
ATOM 774 O O . ARG A 1 101 ? -9.664 3.002 -9.746 1.00 89.12 101 ARG A O 1
ATOM 781 N N . VAL A 1 102 ? -7.879 2.776 -11.104 1.00 91.31 102 VAL A N 1
ATOM 782 C CA . VAL A 1 102 ? -6.862 3.346 -10.208 1.00 91.31 102 VAL A CA 1
ATOM 783 C C . VAL A 1 102 ? -5.778 4.059 -11.006 1.00 91.31 102 VAL A C 1
ATOM 785 O O . VAL A 1 102 ? -5.466 3.662 -12.126 1.00 91.31 102 VAL A O 1
ATOM 788 N N . HIS A 1 103 ? -5.151 5.067 -10.409 1.00 94.69 103 HIS A N 1
ATOM 789 C CA . HIS A 1 103 ? -3.931 5.660 -10.943 1.00 94.69 103 HIS A CA 1
ATOM 790 C C . HIS A 1 103 ? -2.707 4.884 -10.461 1.00 94.69 103 HIS A C 1
ATOM 792 O O . HIS A 1 103 ? -2.647 4.454 -9.306 1.00 94.69 103 HIS A O 1
ATOM 798 N N . VAL A 1 104 ? -1.729 4.730 -11.351 1.00 96.06 104 VAL A N 1
ATOM 799 C CA . VAL A 1 104 ? -0.471 4.024 -11.103 1.00 96.06 104 VAL A CA 1
ATOM 800 C C . VAL A 1 104 ? 0.709 4.934 -11.437 1.00 96.06 104 VAL A C 1
ATOM 802 O O . VAL A 1 104 ? 0.703 5.613 -12.470 1.00 96.06 104 VAL A O 1
ATOM 805 N N . ARG A 1 105 ? 1.719 4.914 -10.565 1.00 97.88 105 ARG A N 1
ATOM 806 C CA . ARG A 1 105 ? 3.063 5.454 -10.800 1.00 97.88 105 ARG A CA 1
ATOM 807 C C . ARG A 1 105 ? 4.103 4.344 -10.767 1.00 97.88 105 ARG A C 1
ATOM 809 O O . ARG A 1 105 ? 3.990 3.431 -9.944 1.00 97.88 105 ARG A O 1
ATOM 816 N N . PHE A 1 106 ? 5.117 4.449 -11.619 1.00 97.38 106 PHE A N 1
ATOM 817 C CA . PHE A 1 106 ? 6.219 3.494 -11.705 1.00 97.38 106 PHE A CA 1
ATOM 818 C C . PHE A 1 106 ? 7.544 4.116 -11.261 1.00 97.38 106 PHE A C 1
ATOM 820 O O . PHE A 1 106 ? 7.976 5.134 -11.795 1.00 97.38 106 PHE A O 1
ATOM 827 N N . ALA A 1 107 ? 8.233 3.454 -10.332 1.00 96.62 107 ALA A N 1
ATOM 828 C CA . ALA A 1 107 ? 9.643 3.719 -10.063 1.00 96.62 107 ALA A CA 1
ATOM 829 C C . ALA A 1 107 ? 10.498 2.691 -10.818 1.00 96.62 107 ALA A C 1
ATOM 831 O O . ALA A 1 107 ? 10.199 1.498 -10.797 1.00 96.62 107 ALA A O 1
ATOM 832 N N . LEU A 1 108 ? 11.534 3.150 -11.524 1.00 96.94 108 LEU A N 1
ATOM 833 C CA . LEU A 1 108 ? 12.436 2.303 -12.310 1.00 96.94 108 LEU A CA 1
ATOM 834 C C . LEU A 1 108 ? 13.818 2.321 -11.658 1.00 96.94 108 LEU A C 1
ATOM 836 O O . LEU A 1 108 ? 14.455 3.372 -11.596 1.00 96.94 108 LEU A O 1
ATOM 840 N N . HIS A 1 109 ? 14.287 1.158 -11.216 1.00 96.75 109 HIS A N 1
ATOM 841 C CA . HIS A 1 109 ? 15.566 0.990 -10.535 1.00 96.75 109 HIS A CA 1
ATOM 842 C C . HIS A 1 109 ? 16.491 0.141 -11.421 1.00 96.75 109 HIS A C 1
ATOM 844 O O . HIS A 1 109 ? 16.296 -1.072 -11.500 1.00 96.75 109 HIS A O 1
ATOM 850 N N . PRO A 1 110 ? 17.455 0.738 -12.145 1.00 96.69 110 PRO A N 1
ATOM 851 C CA . PRO A 1 110 ? 18.376 -0.024 -12.984 1.00 96.69 110 PRO A CA 1
ATOM 852 C C . PRO A 1 110 ? 19.305 -0.890 -12.124 1.00 96.69 110 PRO A C 1
ATOM 854 O O . PRO A 1 110 ? 19.913 -0.395 -11.176 1.00 96.69 110 PRO A O 1
ATOM 857 N N . ARG A 1 111 ? 19.441 -2.174 -12.475 1.00 94.75 111 ARG A N 1
ATOM 858 C CA . ARG A 1 111 ? 20.371 -3.111 -11.817 1.00 94.75 111 ARG A CA 1
ATOM 859 C C . ARG A 1 111 ? 21.825 -2.911 -12.254 1.00 94.75 111 ARG A C 1
ATOM 861 O O . ARG A 1 111 ? 22.736 -3.259 -11.510 1.00 94.75 111 ARG A O 1
ATOM 868 N N . HIS A 1 112 ? 22.041 -2.361 -13.447 1.00 93.12 112 HIS A N 1
ATOM 869 C CA . HIS A 1 112 ? 23.356 -2.047 -14.009 1.00 93.12 112 HIS A CA 1
ATOM 870 C C . HIS A 1 112 ? 23.283 -0.807 -14.923 1.00 93.12 112 HIS A C 1
ATOM 872 O O . HIS A 1 112 ? 22.180 -0.457 -15.355 1.00 93.12 112 HIS A O 1
ATOM 878 N N . PRO A 1 113 ? 24.413 -0.148 -15.256 1.00 93.88 113 PRO A N 1
ATOM 879 C CA . PRO A 1 113 ? 24.421 1.059 -16.091 1.00 93.88 113 PRO A CA 1
ATOM 880 C C . PRO A 1 113 ? 23.711 0.887 -17.442 1.00 93.88 113 PRO A C 1
ATOM 882 O O . PRO A 1 113 ? 22.941 1.755 -17.842 1.00 93.88 113 PRO A O 1
ATOM 885 N N . ASP A 1 114 ? 23.892 -0.264 -18.094 1.00 94.12 114 ASP A N 1
ATOM 886 C CA . ASP A 1 114 ? 23.411 -0.537 -19.459 1.00 94.12 114 ASP A CA 1
ATOM 887 C C . ASP A 1 114 ? 21.934 -0.982 -19.533 1.00 94.12 114 ASP A C 1
ATOM 889 O O . ASP A 1 114 ? 21.525 -1.688 -20.454 1.00 94.12 114 ASP A O 1
ATOM 893 N N . ALA A 1 115 ? 21.121 -0.651 -18.524 1.00 96.94 115 ALA A N 1
ATOM 894 C CA . ALA A 1 115 ? 19.726 -1.087 -18.449 1.00 96.94 115 ALA A CA 1
ATOM 895 C C . ALA A 1 115 ? 18.844 -0.379 -19.496 1.00 96.94 115 ALA A C 1
ATOM 897 O O . ALA A 1 115 ? 18.954 0.835 -19.694 1.00 96.94 115 ALA A O 1
ATOM 898 N N . ASP A 1 116 ? 17.902 -1.102 -20.119 1.00 96.94 116 ASP A N 1
ATOM 899 C CA . ASP A 1 116 ? 16.989 -0.542 -21.129 1.00 96.94 116 ASP A CA 1
ATOM 900 C C . ASP A 1 116 ? 15.853 0.266 -20.479 1.00 96.94 116 ASP A C 1
ATOM 902 O O . ASP A 1 116 ? 14.664 -0.070 -20.525 1.00 96.94 116 ASP A O 1
ATOM 906 N N . LEU A 1 117 ? 16.231 1.397 -19.884 1.00 97.06 117 LEU A N 1
ATOM 907 C CA . LEU A 1 117 ? 15.320 2.388 -19.321 1.00 97.06 117 LEU A CA 1
ATOM 908 C C . LEU A 1 117 ? 14.362 2.956 -20.383 1.00 97.06 117 LEU A C 1
ATOM 910 O O . LEU A 1 117 ? 13.268 3.400 -20.036 1.00 97.06 117 LEU A O 1
ATOM 914 N N . ALA A 1 118 ? 14.723 2.929 -21.671 1.00 96.56 118 ALA A N 1
ATOM 915 C CA . ALA A 1 118 ? 13.857 3.387 -22.754 1.00 96.56 118 ALA A CA 1
ATOM 916 C C . ALA A 1 118 ? 12.741 2.372 -23.064 1.00 96.56 118 ALA A C 1
ATOM 918 O O . ALA A 1 118 ? 11.576 2.747 -23.205 1.00 96.56 118 ALA A O 1
ATOM 919 N N . GLY A 1 119 ? 13.054 1.078 -23.155 1.00 96.88 119 GLY A N 1
ATOM 920 C CA . GLY A 1 119 ? 12.080 -0.012 -23.246 1.00 96.88 119 GLY A CA 1
ATOM 921 C C . GLY A 1 119 ? 11.204 -0.103 -22.006 1.00 96.88 119 GLY A C 1
ATOM 922 O O . GLY A 1 119 ? 9.980 -0.135 -22.143 1.00 96.88 119 GLY A O 1
ATOM 923 N N . ALA A 1 120 ? 11.801 -0.027 -20.815 1.00 96.81 120 ALA A N 1
ATOM 924 C CA . ALA A 1 120 ? 11.072 -0.022 -19.553 1.00 96.81 120 ALA A CA 1
ATOM 925 C C . ALA A 1 120 ? 10.055 1.133 -19.484 1.00 96.81 120 ALA A C 1
ATOM 927 O O . ALA A 1 120 ? 8.873 0.875 -19.272 1.00 96.81 120 ALA A O 1
ATOM 928 N N . ARG A 1 121 ? 10.448 2.385 -19.775 1.00 96.44 121 ARG A N 1
ATOM 929 C CA . ARG A 1 121 ? 9.524 3.545 -19.806 1.00 96.44 121 ARG A C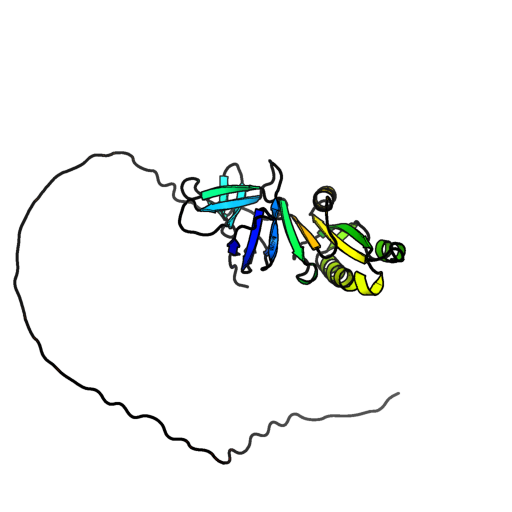A 1
ATOM 930 C C . ARG A 1 121 ? 8.422 3.441 -20.870 1.00 96.44 121 ARG A C 1
ATOM 932 O O . ARG A 1 121 ? 7.374 4.060 -20.726 1.00 96.44 121 ARG A O 1
ATOM 939 N N . ARG A 1 122 ? 8.628 2.673 -21.947 1.00 96.31 122 ARG A N 1
ATOM 940 C CA . ARG A 1 122 ? 7.579 2.388 -22.950 1.00 96.31 122 ARG A CA 1
ATOM 941 C C . ARG A 1 122 ? 6.605 1.302 -22.474 1.00 96.31 122 ARG A C 1
ATOM 943 O O . ARG A 1 122 ? 5.417 1.384 -22.784 1.00 96.31 122 ARG A O 1
ATOM 950 N N . ALA A 1 123 ? 7.088 0.311 -21.723 1.00 95.69 123 ALA A N 1
ATOM 951 C CA . ALA A 1 123 ? 6.298 -0.804 -21.192 1.00 95.69 123 ALA A CA 1
ATOM 952 C C . ALA A 1 123 ? 5.527 -0.461 -19.900 1.00 95.69 123 ALA A C 1
ATOM 954 O O . ALA A 1 123 ? 4.422 -0.968 -19.687 1.00 95.69 123 ALA A O 1
ATOM 955 N N . PHE A 1 124 ? 6.098 0.411 -19.068 1.00 96.69 124 PHE A N 1
ATOM 956 C CA . PHE A 1 124 ? 5.569 0.883 -17.792 1.00 96.69 124 PHE A CA 1
ATOM 957 C C . PHE A 1 124 ? 5.396 2.403 -17.874 1.00 96.69 124 PHE A C 1
ATOM 959 O O . PHE A 1 124 ? 6.357 3.158 -17.738 1.00 96.69 124 PHE A O 1
ATOM 966 N N . ARG A 1 125 ? 4.168 2.841 -18.174 1.00 96.50 125 ARG A N 1
ATOM 967 C CA . ARG A 1 125 ? 3.799 4.254 -18.332 1.00 96.50 125 ARG A CA 1
ATOM 968 C C . ARG A 1 125 ? 2.856 4.657 -17.210 1.00 96.50 125 ARG A C 1
ATOM 970 O O . ARG A 1 125 ? 1.867 3.969 -16.983 1.00 96.50 125 ARG A O 1
ATOM 977 N N . ASP A 1 126 ? 3.134 5.771 -16.548 1.00 97.69 126 ASP A N 1
ATOM 978 C CA . ASP A 1 126 ? 2.228 6.329 -15.544 1.00 97.69 126 ASP A CA 1
ATOM 979 C C . ASP A 1 126 ? 0.859 6.650 -16.162 1.00 97.69 126 ASP A C 1
ATOM 981 O O . ASP A 1 126 ? 0.775 7.168 -17.278 1.00 97.69 126 ASP A O 1
ATOM 985 N N . GLY A 1 127 ? -0.226 6.360 -15.443 1.00 97.00 127 GLY A N 1
ATOM 986 C CA . GLY A 1 127 ? -1.570 6.498 -16.006 1.00 97.00 127 GLY A CA 1
ATOM 987 C C . GLY A 1 127 ? -2.677 5.932 -15.127 1.00 97.00 127 GLY A C 1
ATOM 988 O O . GLY A 1 127 ? -2.460 5.609 -13.960 1.00 97.00 127 GLY A O 1
ATOM 989 N N . GLU A 1 128 ? -3.876 5.832 -15.695 1.00 96.69 128 GLU A N 1
ATOM 990 C CA . GLU A 1 128 ? -5.016 5.137 -15.094 1.00 96.69 128 GLU A CA 1
ATOM 991 C C . GLU A 1 128 ? -5.122 3.714 -15.664 1.00 96.69 128 GLU A C 1
ATOM 993 O O . GLU A 1 128 ? -4.944 3.510 -16.864 1.00 96.69 128 GLU A O 1
ATOM 998 N N . TYR A 1 129 ? -5.427 2.741 -14.807 1.00 94.06 129 TYR A N 1
ATOM 999 C CA . TYR A 1 129 ? -5.541 1.325 -15.147 1.00 94.06 129 TYR A CA 1
ATOM 1000 C C . TYR A 1 129 ? -6.721 0.672 -14.423 1.00 94.06 129 TYR A C 1
ATOM 1002 O O . TYR A 1 129 ? -7.044 1.017 -13.284 1.00 94.06 129 TYR A O 1
ATOM 1010 N N . SER A 1 130 ? -7.344 -0.322 -15.054 1.00 90.44 130 SER A N 1
ATOM 1011 C CA . SER A 1 130 ? -8.293 -1.219 -14.387 1.00 90.44 130 SER A CA 1
ATOM 1012 C C . SER A 1 130 ? -7.579 -2.320 -13.589 1.00 90.44 130 SER A C 1
ATOM 1014 O O . SER A 1 130 ? -6.438 -2.684 -13.877 1.00 90.44 130 SER A O 1
ATOM 1016 N N . GLY A 1 131 ? -8.260 -2.914 -12.603 1.00 83.38 131 GLY A N 1
ATOM 1017 C CA . GLY A 1 131 ? -7.741 -4.039 -11.810 1.00 83.38 131 GLY A CA 1
ATOM 1018 C C . GLY A 1 131 ? -7.109 -5.195 -12.619 1.00 83.38 131 GLY A C 1
ATOM 1019 O O . GLY A 1 131 ? -6.028 -5.653 -12.237 1.00 83.38 131 GLY A O 1
ATOM 1020 N N . PRO A 1 132 ? -7.707 -5.669 -13.735 1.00 85.62 132 PRO A N 1
ATOM 1021 C CA . PRO A 1 132 ? -7.080 -6.662 -14.614 1.00 85.62 132 PRO A CA 1
ATOM 1022 C C . PRO A 1 132 ? -5.773 -6.182 -15.264 1.00 85.62 132 PRO A C 1
ATOM 1024 O O . PRO A 1 132 ? -4.797 -6.932 -15.306 1.00 85.62 132 PRO A O 1
ATOM 1027 N N . GLU A 1 133 ? -5.719 -4.931 -15.725 1.00 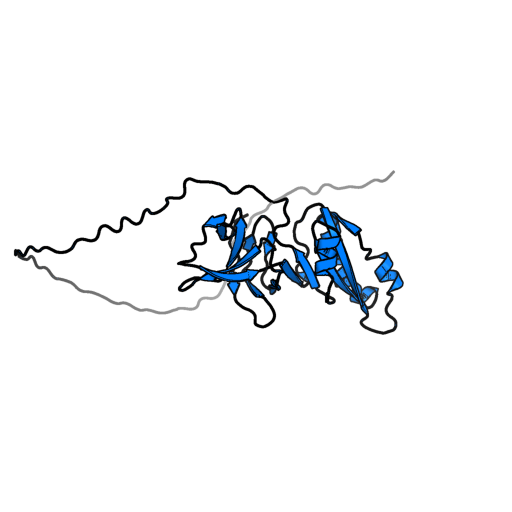92.38 133 GLU A N 1
ATOM 1028 C CA . GLU A 1 133 ? -4.513 -4.351 -16.329 1.00 92.38 133 GLU A CA 1
ATOM 1029 C C . GLU A 1 133 ? -3.405 -4.156 -15.290 1.00 92.38 133 GLU A C 1
ATOM 1031 O O . GLU A 1 133 ? -2.255 -4.496 -15.564 1.00 92.38 133 GLU A O 1
ATOM 1036 N N . LEU A 1 134 ? -3.751 -3.704 -14.077 1.00 89.12 134 LEU A N 1
ATOM 1037 C CA . LEU A 1 134 ? -2.834 -3.611 -12.938 1.00 89.12 134 LEU A CA 1
ATOM 1038 C C . LEU A 1 134 ? -2.267 -4.985 -12.549 1.00 89.12 134 LEU A C 1
ATOM 1040 O O . LEU A 1 134 ? -1.079 -5.099 -12.246 1.00 89.12 134 LEU A O 1
ATOM 1044 N N . HIS A 1 135 ? -3.081 -6.044 -12.578 1.00 87.00 135 HIS A N 1
ATOM 1045 C CA . HIS A 1 135 ? -2.585 -7.398 -12.339 1.00 87.00 135 HIS A CA 1
ATOM 1046 C C . HIS A 1 135 ? -1.578 -7.822 -13.421 1.00 87.00 135 HIS A C 1
ATOM 1048 O O . HIS A 1 135 ? -0.486 -8.285 -13.090 1.00 87.00 135 HIS A O 1
ATOM 1054 N N . GLY A 1 136 ? -1.887 -7.571 -14.699 1.00 88.69 136 GLY A N 1
ATOM 1055 C CA . GLY A 1 136 ? -0.955 -7.800 -15.807 1.00 88.69 136 GLY A CA 1
ATOM 1056 C C . GLY A 1 136 ? 0.319 -6.946 -15.730 1.00 88.69 136 GLY A C 1
ATOM 1057 O O . GLY A 1 136 ? 1.387 -7.410 -16.126 1.00 88.69 136 GLY A O 1
ATOM 1058 N N . LEU A 1 137 ? 0.237 -5.724 -15.194 1.00 91.94 137 LEU A N 1
ATOM 1059 C CA . LEU A 1 137 ? 1.394 -4.870 -14.910 1.00 91.94 137 LEU A CA 1
ATOM 1060 C C . LEU A 1 137 ? 2.275 -5.454 -13.805 1.00 91.94 137 LEU A C 1
ATOM 1062 O O . LEU A 1 137 ? 3.484 -5.498 -13.995 1.00 91.94 137 LEU A O 1
ATOM 1066 N N . CYS A 1 138 ? 1.700 -5.958 -12.707 1.00 90.50 138 CYS A N 1
ATOM 1067 C CA . CYS A 1 138 ? 2.472 -6.620 -11.647 1.00 90.50 138 CYS A CA 1
ATOM 1068 C C . CYS A 1 138 ? 3.228 -7.845 -12.186 1.00 90.50 138 CYS A C 1
ATOM 1070 O O . CYS A 1 138 ? 4.417 -7.991 -11.922 1.00 90.50 138 CYS A O 1
ATOM 1072 N N . VAL A 1 139 ? 2.575 -8.684 -13.000 1.00 88.00 139 VAL A N 1
ATOM 1073 C CA . VAL A 1 139 ? 3.224 -9.852 -13.627 1.00 88.00 139 VAL A CA 1
ATOM 1074 C C . VAL A 1 139 ? 4.364 -9.426 -14.561 1.00 88.00 139 VAL A C 1
ATOM 1076 O O . VAL A 1 139 ? 5.446 -10.002 -14.499 1.00 88.00 139 VAL A O 1
ATOM 1079 N N . ARG A 1 140 ? 4.171 -8.382 -15.383 1.00 92.69 140 ARG A N 1
ATOM 1080 C CA . ARG A 1 140 ? 5.252 -7.831 -16.224 1.00 92.69 140 ARG A CA 1
ATOM 1081 C C . ARG A 1 140 ? 6.383 -7.201 -15.408 1.00 92.69 140 ARG A C 1
ATOM 1083 O O . ARG A 1 140 ? 7.524 -7.264 -15.846 1.00 92.69 140 ARG A O 1
ATOM 1090 N N . ALA A 1 141 ? 6.073 -6.591 -14.266 1.00 92.50 141 ALA A N 1
ATOM 1091 C CA . ALA A 1 141 ? 7.036 -5.921 -13.398 1.00 92.50 141 ALA A CA 1
ATOM 1092 C C . ALA A 1 141 ? 7.994 -6.909 -12.712 1.00 92.50 141 ALA A C 1
ATOM 1094 O O . ALA A 1 141 ? 9.180 -6.615 -12.619 1.00 92.50 141 ALA A O 1
ATOM 1095 N N . VAL A 1 142 ? 7.512 -8.093 -12.311 1.00 88.50 142 VAL A N 1
ATOM 1096 C CA . VAL A 1 142 ? 8.358 -9.170 -11.755 1.00 88.50 142 VAL A CA 1
ATOM 1097 C C . VAL A 1 142 ? 9.419 -9.627 -12.769 1.00 88.50 142 VAL A C 1
ATOM 1099 O O . VAL A 1 142 ? 10.588 -9.732 -12.422 1.00 88.50 142 VAL A O 1
ATOM 1102 N N . VAL A 1 143 ? 9.046 -9.809 -14.042 1.00 91.12 143 VAL A N 1
ATOM 1103 C CA . VAL A 1 143 ? 9.976 -10.219 -15.122 1.00 91.12 143 VAL A CA 1
ATOM 1104 C C . VAL A 1 143 ? 10.671 -9.043 -15.833 1.00 91.12 143 VAL A C 1
ATOM 1106 O O . VAL A 1 143 ? 11.292 -9.216 -16.883 1.00 91.12 143 VAL A O 1
ATOM 1109 N N . ALA A 1 144 ? 10.567 -7.819 -15.301 1.00 92.31 144 ALA A N 1
ATOM 1110 C CA . ALA A 1 144 ? 11.216 -6.646 -15.891 1.00 92.31 144 ALA A CA 1
ATOM 1111 C C . ALA A 1 144 ? 12.745 -6.678 -15.727 1.00 92.31 144 ALA A C 1
ATOM 1113 O O . ALA A 1 144 ? 13.462 -6.135 -16.572 1.00 92.31 144 ALA A O 1
ATOM 1114 N N . ALA A 1 145 ? 13.231 -7.362 -14.688 1.00 92.12 145 ALA A N 1
ATOM 1115 C CA . ALA A 1 145 ? 14.648 -7.560 -14.432 1.00 92.12 145 ALA A CA 1
ATOM 1116 C C . ALA A 1 145 ? 15.327 -8.328 -15.574 1.00 92.12 145 ALA A C 1
ATOM 1118 O O . ALA A 1 145 ? 16.292 -7.833 -16.147 1.00 92.12 145 ALA A O 1
ATOM 1119 N N . ASP A 1 146 ? 14.779 -9.477 -15.972 1.00 93.00 146 ASP A N 1
ATOM 1120 C CA . ASP A 1 146 ? 15.372 -10.319 -17.021 1.00 93.00 146 ASP A CA 1
ATOM 1121 C C . ASP A 1 146 ? 15.248 -9.692 -18.419 1.00 93.00 146 ASP A C 1
ATOM 1123 O O . ASP A 1 146 ? 16.044 -9.976 -19.312 1.00 93.00 146 ASP A O 1
ATOM 1127 N N . ARG A 1 147 ? 14.238 -8.833 -18.623 1.00 95.12 147 ARG A N 1
ATOM 1128 C CA . ARG A 1 147 ? 13.925 -8.238 -19.930 1.00 95.12 147 ARG A CA 1
ATOM 1129 C C . ARG A 1 147 ? 14.579 -6.877 -20.190 1.00 95.12 147 ARG A C 1
ATOM 1131 O O . ARG A 1 147 ? 14.839 -6.558 -21.347 1.00 95.12 147 ARG A O 1
ATOM 1138 N N . TYR A 1 148 ? 14.780 -6.064 -19.155 1.00 96.12 148 TYR A N 1
ATOM 1139 C CA . TYR A 1 148 ? 15.266 -4.682 -19.281 1.00 96.12 148 TYR A CA 1
ATOM 1140 C C . TYR A 1 148 ? 16.389 -4.333 -18.287 1.00 96.12 148 TYR A C 1
ATOM 1142 O O . TYR A 1 148 ? 16.855 -3.195 -18.295 1.00 96.12 148 TYR A O 1
ATOM 1150 N N . ALA A 1 149 ? 16.801 -5.266 -17.419 1.00 96.81 149 ALA A N 1
ATOM 1151 C CA . ALA A 1 149 ? 17.720 -5.038 -16.298 1.00 96.81 149 ALA A CA 1
ATOM 1152 C C . ALA A 1 149 ? 17.260 -3.950 -15.308 1.00 96.81 149 ALA A C 1
ATOM 1154 O O . ALA A 1 149 ? 18.072 -3.202 -14.756 1.00 96.81 149 ALA A O 1
ATOM 1155 N N . VAL A 1 150 ? 15.949 -3.873 -15.052 1.00 96.62 150 VAL A N 1
ATOM 1156 C CA . VAL A 1 150 ? 15.361 -2.959 -14.060 1.00 96.62 150 VAL A CA 1
ATOM 1157 C C . VAL A 1 150 ? 14.490 -3.709 -13.059 1.00 96.62 150 VAL A C 1
ATOM 1159 O O . VAL A 1 150 ? 13.695 -4.566 -13.439 1.00 96.62 150 VAL A O 1
ATOM 1162 N N . ASP A 1 151 ? 14.569 -3.323 -11.791 1.00 96.25 151 ASP A N 1
ATOM 1163 C CA . ASP A 1 151 ? 13.501 -3.586 -10.834 1.00 96.25 151 ASP A CA 1
ATOM 1164 C C . ASP A 1 151 ? 12.459 -2.469 -10.928 1.00 96.25 151 ASP A C 1
ATOM 1166 O O . ASP A 1 151 ? 12.791 -1.280 -10.965 1.00 96.25 151 ASP A O 1
ATOM 1170 N N . ILE A 1 152 ? 11.183 -2.844 -10.966 1.00 96.31 152 ILE A N 1
ATOM 1171 C CA . ILE A 1 152 ? 10.067 -1.897 -11.029 1.00 96.31 152 ILE A CA 1
ATOM 1172 C C . ILE A 1 152 ? 9.412 -1.803 -9.651 1.00 96.31 152 ILE A C 1
ATOM 1174 O O . ILE A 1 152 ? 9.114 -2.826 -9.037 1.00 96.31 152 ILE A O 1
ATOM 1178 N N . GLY A 1 153 ? 9.158 -0.586 -9.180 1.00 96.81 153 GLY A N 1
ATOM 1179 C CA . GLY A 1 153 ? 8.225 -0.299 -8.094 1.00 96.81 153 GLY A CA 1
ATOM 1180 C C . GLY A 1 153 ? 6.883 0.179 -8.648 1.00 96.81 153 GLY A C 1
ATOM 1181 O O . GLY A 1 153 ? 6.859 0.929 -9.624 1.00 96.81 153 GLY A O 1
ATOM 1182 N N . LEU A 1 154 ? 5.767 -0.216 -8.030 1.00 96.69 154 LEU A N 1
ATOM 1183 C CA . LEU A 1 154 ? 4.421 0.276 -8.360 1.00 96.69 154 LEU A CA 1
ATOM 1184 C C . LEU A 1 154 ? 3.804 1.026 -7.172 1.00 96.69 154 LEU A C 1
ATOM 1186 O O . LEU A 1 154 ? 3.723 0.481 -6.075 1.00 96.69 154 LEU A O 1
ATOM 1190 N N . ALA A 1 155 ? 3.293 2.235 -7.394 1.00 96.38 155 ALA A N 1
ATOM 1191 C CA . ALA A 1 155 ? 2.481 2.982 -6.432 1.00 96.38 155 ALA A CA 1
ATOM 1192 C C . ALA A 1 155 ? 1.066 3.202 -6.986 1.00 96.38 155 ALA A C 1
ATOM 1194 O O . ALA A 1 155 ? 0.913 3.635 -8.126 1.00 96.38 155 ALA A O 1
ATOM 1195 N N . VAL A 1 156 ? 0.033 2.879 -6.199 1.00 93.50 156 VAL A N 1
ATOM 1196 C CA . VAL A 1 156 ? -1.362 2.771 -6.665 1.00 93.50 156 VAL A CA 1
ATOM 1197 C C . VAL A 1 156 ? -2.338 3.497 -5.734 1.00 93.50 156 VAL A C 1
ATOM 1199 O O . VAL A 1 156 ? -2.426 3.192 -4.544 1.00 93.50 156 VAL A O 1
ATOM 1202 N N . GLY A 1 157 ? -3.139 4.410 -6.282 1.00 91.25 157 GLY A N 1
ATOM 1203 C CA . GLY A 1 157 ? -4.160 5.159 -5.538 1.00 91.25 157 GLY A CA 1
ATOM 1204 C C . GLY A 1 157 ? -5.411 5.439 -6.373 1.00 91.25 157 GLY A C 1
ATOM 1205 O O . GLY A 1 157 ? -5.385 5.279 -7.593 1.00 91.25 157 GLY A O 1
ATOM 1206 N N . ALA A 1 158 ? -6.527 5.841 -5.751 1.00 87.81 158 ALA A N 1
ATOM 1207 C CA . ALA A 1 158 ? -7.753 6.145 -6.502 1.00 87.81 158 ALA A CA 1
ATOM 1208 C C . ALA A 1 158 ? -7.691 7.498 -7.240 1.00 87.81 158 ALA A C 1
ATOM 1210 O O . ALA A 1 158 ? -8.495 7.746 -8.132 1.00 87.81 158 ALA A O 1
ATOM 1211 N N . THR A 1 159 ? -6.720 8.354 -6.909 1.00 90.56 159 THR A N 1
ATOM 1212 C CA . THR A 1 159 ? -6.414 9.611 -7.617 1.00 90.56 159 THR A CA 1
ATOM 1213 C C . THR A 1 159 ? -4.932 9.688 -7.981 1.00 90.56 159 THR A C 1
ATOM 1215 O O . THR A 1 159 ? -4.099 9.099 -7.286 1.00 90.56 159 THR A O 1
ATOM 1218 N N . ALA A 1 160 ? -4.582 10.456 -9.018 1.00 93.88 160 ALA A N 1
ATOM 1219 C CA . ALA A 1 160 ? -3.189 10.693 -9.410 1.00 93.88 160 ALA A CA 1
ATOM 1220 C C . ALA A 1 160 ? -2.323 11.139 -8.215 1.00 93.88 160 ALA A C 1
ATOM 1222 O O . ALA A 1 160 ? -1.374 10.445 -7.861 1.00 93.88 160 ALA A O 1
ATOM 1223 N N . ALA A 1 161 ? -2.747 12.189 -7.501 1.00 93.19 161 ALA A N 1
ATOM 1224 C CA . ALA A 1 161 ? -2.050 12.708 -6.322 1.00 93.19 161 ALA A CA 1
ATOM 1225 C C . ALA A 1 161 ? -1.871 11.661 -5.202 1.00 93.19 161 ALA A C 1
ATOM 1227 O O . ALA A 1 161 ? -0.839 11.635 -4.536 1.00 93.19 161 ALA A O 1
ATOM 1228 N N . SER A 1 162 ? -2.841 10.759 -5.004 1.00 90.06 162 SER A N 1
ATOM 1229 C CA . SER A 1 162 ? -2.715 9.679 -4.012 1.00 90.06 162 SER A CA 1
ATOM 1230 C C . SER A 1 162 ? -1.720 8.579 -4.413 1.00 90.06 162 SER A C 1
ATOM 1232 O O . SER A 1 162 ? -1.193 7.910 -3.523 1.00 90.06 162 SER A O 1
ATOM 1234 N N . ALA A 1 163 ? -1.453 8.410 -5.716 1.00 93.75 163 ALA A N 1
ATOM 1235 C CA . ALA A 1 163 ? -0.408 7.535 -6.247 1.00 93.75 163 ALA A CA 1
ATOM 1236 C C . ALA A 1 163 ? 0.968 8.230 -6.239 1.00 93.75 163 ALA A C 1
ATOM 1238 O O . ALA A 1 163 ? 1.951 7.604 -5.849 1.00 93.75 163 ALA A O 1
ATOM 1239 N N . ASP A 1 164 ? 1.028 9.527 -6.566 1.00 95.50 164 ASP A N 1
ATOM 1240 C CA . ASP A 1 164 ? 2.226 10.371 -6.419 1.00 95.50 164 ASP A CA 1
ATOM 1241 C C . ASP A 1 164 ? 2.740 10.365 -4.966 1.00 95.50 164 ASP A C 1
ATOM 1243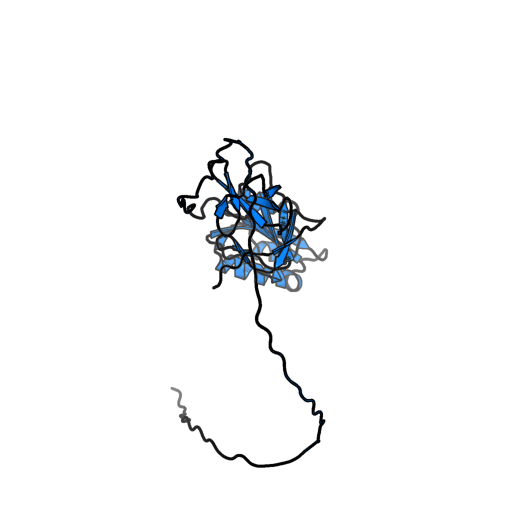 O O . ASP A 1 164 ? 3.912 10.083 -4.720 1.00 95.50 164 ASP A O 1
ATOM 1247 N N . ASP A 1 165 ? 1.844 10.548 -3.989 1.00 92.94 165 ASP A N 1
ATOM 1248 C CA . ASP A 1 165 ? 2.141 10.448 -2.550 1.00 92.94 165 ASP A CA 1
ATOM 1249 C C . ASP A 1 165 ? 2.781 9.106 -2.138 1.00 92.94 165 ASP A C 1
ATOM 1251 O O . ASP A 1 165 ? 3.571 9.061 -1.196 1.00 92.94 165 ASP A O 1
ATOM 1255 N N . LEU A 1 166 ? 2.417 8.003 -2.804 1.00 93.50 166 LEU A N 1
ATOM 1256 C CA . LEU A 1 166 ? 2.931 6.657 -2.513 1.00 93.50 166 LEU A CA 1
ATOM 1257 C C . LEU A 1 166 ? 4.243 6.343 -3.251 1.00 93.50 166 LEU A C 1
ATOM 1259 O O . LEU A 1 166 ? 4.993 5.469 -2.806 1.00 93.50 166 LEU A O 1
ATOM 1263 N N . ALA A 1 167 ? 4.518 7.040 -4.357 1.00 95.69 167 ALA A N 1
ATOM 1264 C CA . ALA A 1 167 ? 5.734 6.889 -5.154 1.00 95.69 167 ALA A CA 1
ATOM 1265 C C . ALA A 1 167 ? 6.980 7.481 -4.465 1.00 95.69 167 ALA A C 1
ATOM 1267 O O . ALA A 1 167 ? 8.108 7.105 -4.789 1.00 95.69 167 ALA A O 1
ATOM 1268 N N . VAL A 1 168 ? 6.795 8.373 -3.484 1.00 93.81 168 VAL A N 1
ATOM 1269 C CA . VAL A 1 168 ? 7.887 8.965 -2.697 1.00 93.81 168 VAL A CA 1
ATOM 1270 C C . VAL A 1 168 ? 8.681 7.871 -1.972 1.00 93.81 168 VAL A C 1
ATOM 1272 O O . VAL A 1 168 ? 8.148 7.137 -1.138 1.00 93.81 168 VAL A O 1
ATOM 1275 N N . GLY A 1 169 ? 9.973 7.745 -2.292 1.00 91.94 169 GLY A N 1
ATOM 1276 C CA . GLY A 1 169 ? 10.841 6.713 -1.713 1.00 91.94 169 GLY A CA 1
ATOM 1277 C C . GLY A 1 169 ? 10.352 5.284 -1.983 1.00 91.94 169 GLY A C 1
ATOM 1278 O O . GLY A 1 169 ? 10.472 4.417 -1.115 1.00 91.94 169 GLY A O 1
ATOM 1279 N N . LEU A 1 170 ? 9.704 5.053 -3.128 1.00 94.31 170 LEU A N 1
ATOM 1280 C CA . LEU A 1 170 ? 9.355 3.720 -3.614 1.00 94.31 170 LEU A CA 1
ATOM 1281 C C . LEU A 1 170 ? 10.626 2.983 -4.062 1.00 94.31 170 LEU A C 1
ATOM 1283 O O . LEU A 1 170 ? 11.532 3.595 -4.625 1.00 94.31 170 LEU A O 1
ATOM 1287 N N . GLY A 1 171 ? 10.699 1.684 -3.771 1.00 91.75 171 GLY A N 1
ATOM 1288 C CA . GLY A 1 171 ? 11.792 0.808 -4.195 1.00 91.75 171 GLY A CA 1
ATOM 1289 C C . GLY A 1 171 ? 11.388 -0.117 -5.342 1.00 91.75 171 GLY A C 1
ATOM 1290 O O . GLY A 1 171 ? 10.205 -0.261 -5.656 1.00 91.75 171 GLY A O 1
ATOM 1291 N N . GLY A 1 172 ? 12.374 -0.794 -5.928 1.00 92.38 172 GLY A N 1
ATOM 1292 C CA . GLY A 1 172 ? 12.137 -1.880 -6.874 1.00 92.38 172 GLY A CA 1
ATOM 1293 C C . GLY A 1 172 ? 11.533 -3.111 -6.190 1.00 92.38 172 GLY A C 1
ATOM 1294 O O . GLY A 1 172 ? 11.730 -3.326 -4.995 1.00 92.38 172 GLY A O 1
ATOM 1295 N N . GLY A 1 173 ? 10.768 -3.911 -6.934 1.00 90.50 173 GLY A N 1
ATOM 1296 C CA . GLY A 1 173 ? 10.183 -5.164 -6.444 1.00 90.50 173 GLY A CA 1
ATOM 1297 C C . GLY A 1 173 ? 8.957 -5.002 -5.534 1.00 90.50 173 GLY A C 1
ATOM 1298 O O . GLY A 1 173 ? 8.333 -6.005 -5.186 1.00 90.50 173 GLY A O 1
ATOM 1299 N N . VAL A 1 174 ? 8.562 -3.773 -5.177 1.00 93.31 174 VAL A N 1
ATOM 1300 C CA . VAL A 1 174 ? 7.437 -3.508 -4.263 1.00 93.31 174 VAL A CA 1
ATOM 1301 C C . VAL A 1 174 ? 6.251 -2.798 -4.916 1.00 93.31 174 VAL A C 1
ATOM 1303 O O . VAL A 1 174 ? 6.372 -1.977 -5.823 1.00 93.31 174 VAL A O 1
ATOM 1306 N N . LEU A 1 175 ? 5.073 -3.118 -4.393 1.00 94.31 175 LEU A N 1
ATOM 1307 C CA . LEU A 1 175 ? 3.773 -2.550 -4.697 1.00 94.31 175 LEU A CA 1
ATOM 1308 C C . LEU A 1 175 ? 3.253 -1.818 -3.458 1.00 94.31 175 LEU A C 1
ATOM 1310 O O . LEU A 1 175 ? 2.994 -2.443 -2.428 1.00 94.31 175 LEU A O 1
ATOM 1314 N N . ARG A 1 176 ? 3.040 -0.508 -3.567 1.00 95.19 176 ARG A N 1
ATOM 1315 C CA . ARG A 1 176 ? 2.360 0.307 -2.558 1.00 95.19 176 ARG A CA 1
ATOM 1316 C C . ARG A 1 176 ? 0.950 0.657 -3.004 1.00 95.19 176 ARG A C 1
ATOM 1318 O O . ARG A 1 176 ? 0.753 1.087 -4.137 1.00 95.19 176 ARG A O 1
ATOM 1325 N N . PHE A 1 177 ? -0.030 0.521 -2.116 1.00 92.81 177 PHE A N 1
ATOM 1326 C CA . PHE A 1 177 ? -1.414 0.913 -2.395 1.00 92.81 177 PHE A CA 1
ATOM 1327 C C . PHE A 1 177 ? -2.127 1.481 -1.165 1.00 92.81 177 PHE A C 1
ATOM 1329 O O . PHE A 1 177 ? -1.894 1.026 -0.044 1.00 92.81 177 PHE A O 1
ATOM 1336 N N . ARG A 1 178 ? -3.015 2.468 -1.355 1.00 88.38 178 ARG A N 1
ATOM 1337 C CA . ARG A 1 178 ? -3.811 3.027 -0.246 1.00 88.38 178 ARG A CA 1
ATOM 1338 C C . ARG A 1 178 ? -4.878 2.048 0.246 1.00 88.38 178 ARG A C 1
ATOM 1340 O O . ARG A 1 178 ? -5.410 1.235 -0.510 1.00 88.38 178 ARG A O 1
ATOM 1347 N N . LEU A 1 179 ? -5.210 2.154 1.532 1.00 79.75 179 LEU A N 1
ATOM 1348 C CA . LEU A 1 179 ? -6.349 1.470 2.144 1.00 79.75 179 LEU A CA 1
ATOM 1349 C C . LEU A 1 179 ? -7.505 2.452 2.343 1.00 79.75 179 LEU A C 1
ATOM 1351 O O . LEU A 1 179 ? -7.291 3.547 2.851 1.00 79.75 179 LEU A O 1
ATOM 1355 N N . LEU A 1 180 ? -8.729 2.001 2.049 1.00 69.56 180 LEU A N 1
ATOM 1356 C CA . LEU A 1 180 ? -9.981 2.725 2.323 1.00 69.56 180 LEU A CA 1
ATOM 1357 C C . LEU A 1 180 ? -10.037 4.131 1.707 1.00 69.56 180 LEU A C 1
ATOM 1359 O O . LEU A 1 180 ? -10.298 5.116 2.402 1.00 69.56 180 LEU A O 1
ATOM 1363 N N . ASP A 1 181 ? -9.816 4.201 0.395 1.00 60.16 181 ASP A N 1
ATOM 1364 C CA . ASP A 1 181 ? -10.146 5.395 -0.384 1.00 60.16 181 ASP A CA 1
ATOM 1365 C C . ASP A 1 181 ? -11.669 5.654 -0.376 1.00 60.16 181 ASP A C 1
ATOM 1367 O O . ASP A 1 181 ? -12.467 4.748 -0.105 1.00 60.16 181 ASP A O 1
ATOM 1371 N N . GLU A 1 182 ? -12.093 6.898 -0.609 1.00 52.16 182 GLU A N 1
ATOM 1372 C CA . GLU A 1 182 ? -13.348 7.410 -0.021 1.00 52.16 182 GLU A CA 1
ATOM 1373 C C . GLU A 1 182 ? -14.651 6.752 -0.524 1.00 52.16 182 GLU A C 1
ATOM 1375 O O . GLU A 1 182 ? -15.692 6.874 0.123 1.00 52.16 182 GLU A O 1
ATOM 1380 N N . ALA A 1 183 ? -14.600 6.011 -1.632 1.00 38.16 183 ALA A N 1
ATOM 1381 C CA . ALA A 1 183 ? -15.753 5.400 -2.294 1.00 38.16 183 ALA A CA 1
ATOM 1382 C C . ALA A 1 183 ? -16.356 4.158 -1.589 1.00 38.16 183 ALA A C 1
ATOM 1384 O O . ALA A 1 183 ? -17.396 3.661 -2.026 1.00 38.16 183 ALA A O 1
ATOM 1385 N N . MET A 1 184 ? -15.734 3.606 -0.535 1.00 41.78 184 MET A N 1
ATOM 1386 C CA . MET A 1 184 ? -16.102 2.275 -0.012 1.00 41.78 184 MET A CA 1
ATOM 1387 C C . MET A 1 184 ? -16.975 2.249 1.263 1.00 41.78 184 MET A C 1
ATOM 1389 O O . MET A 1 184 ? -16.523 2.064 2.395 1.00 41.78 184 MET A O 1
ATOM 1393 N N . GLY A 1 185 ? -18.290 2.265 1.022 1.00 33.22 185 GLY A N 1
ATOM 1394 C CA . GLY A 1 185 ? -19.279 1.510 1.803 1.00 33.22 185 GLY A CA 1
ATOM 1395 C C . GLY A 1 185 ? -19.845 2.170 3.066 1.00 33.22 185 GLY A C 1
ATOM 1396 O O . GLY A 1 185 ? -19.126 2.717 3.901 1.00 33.22 185 GLY A O 1
ATOM 1397 N N . GLN A 1 186 ? -21.161 2.031 3.253 1.00 35.12 186 GLN A N 1
ATOM 1398 C CA . GLN A 1 186 ? -21.897 2.505 4.431 1.00 35.12 186 GLN A CA 1
ATOM 1399 C C . GLN A 1 186 ? -21.408 1.873 5.749 1.00 35.12 186 GLN A C 1
ATOM 1401 O O . GLN A 1 186 ? -20.951 0.728 5.804 1.00 35.12 186 GLN A O 1
ATOM 1406 N N . VAL A 1 187 ? -21.562 2.603 6.855 1.00 35.84 187 VAL A N 1
ATOM 1407 C CA . VAL A 1 187 ? -21.556 2.010 8.199 1.00 35.84 187 VAL A CA 1
ATOM 1408 C C . VAL A 1 187 ? -22.938 1.417 8.467 1.00 35.84 187 VAL A C 1
ATOM 1410 O O .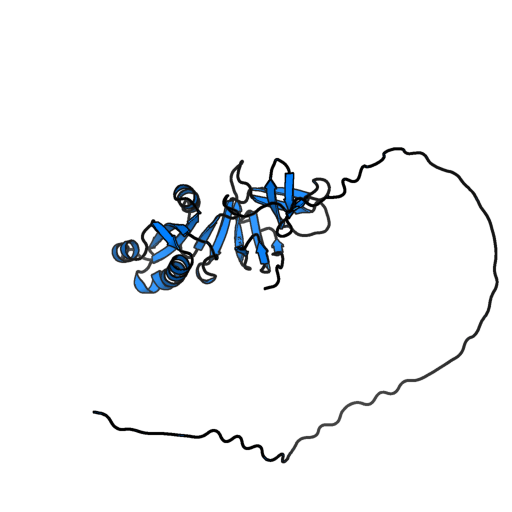 VAL A 1 187 ? -23.936 2.126 8.383 1.00 35.84 187 VAL A O 1
ATOM 1413 N N . ILE A 1 188 ? -23.000 0.133 8.835 1.00 34.19 188 ILE A N 1
ATOM 1414 C CA . ILE A 1 188 ? -24.239 -0.482 9.329 1.00 34.19 188 ILE A CA 1
ATOM 1415 C C . ILE A 1 188 ? -24.512 0.080 10.730 1.00 34.19 188 ILE A C 1
ATOM 1417 O O . ILE A 1 188 ? -23.941 -0.364 11.729 1.00 34.19 188 ILE A O 1
ATOM 1421 N N . ALA A 1 189 ? -25.364 1.101 10.792 1.00 33.16 189 ALA A N 1
ATOM 1422 C CA . ALA A 1 189 ? -25.797 1.743 12.026 1.00 33.16 189 ALA A CA 1
ATOM 1423 C C . ALA A 1 189 ? -26.861 0.890 12.742 1.00 33.16 189 ALA A C 1
ATOM 1425 O O . ALA A 1 189 ? -28.047 1.200 12.722 1.00 33.16 189 ALA A O 1
ATOM 1426 N N . GLY A 1 190 ? -26.430 -0.209 13.365 1.00 33.44 190 GLY A N 1
ATOM 1427 C CA . GLY A 1 190 ? -27.277 -0.964 14.291 1.00 33.44 190 GLY A CA 1
ATOM 1428 C C . GLY A 1 190 ? -27.506 -0.213 15.616 1.00 33.44 190 GLY A C 1
ATOM 1429 O O . GLY A 1 190 ? -26.687 0.638 15.985 1.00 33.44 190 GLY A O 1
ATOM 1430 N N . PRO A 1 191 ? -28.574 -0.540 16.368 1.00 31.23 191 PRO A N 1
ATOM 1431 C CA . PRO A 1 191 ? -28.782 -0.044 17.726 1.00 31.23 191 PRO A CA 1
ATOM 1432 C C . PRO A 1 191 ? -27.765 -0.691 18.679 1.00 31.23 191 PRO A C 1
ATOM 1434 O O . PRO A 1 191 ? -28.016 -1.719 19.305 1.00 31.23 191 PRO A O 1
ATOM 1437 N N . TRP A 1 192 ? -26.573 -0.102 18.766 1.00 34.03 192 TRP A N 1
ATOM 1438 C CA . TRP A 1 192 ? -25.548 -0.535 19.713 1.00 34.03 192 TRP A CA 1
ATOM 1439 C C . TRP A 1 192 ? -25.977 -0.164 21.137 1.00 34.03 192 TRP A C 1
ATOM 1441 O O . TRP A 1 192 ? -26.225 1.018 21.382 1.00 34.03 192 TRP A O 1
ATOM 1451 N N . PRO A 1 193 ? -26.029 -1.113 22.092 1.00 35.41 193 PRO A N 1
ATOM 1452 C CA . PRO A 1 193 ? -26.404 -0.800 23.462 1.00 35.41 193 PRO A CA 1
ATOM 1453 C C . PRO A 1 193 ? -25.340 0.095 24.098 1.00 35.41 193 PRO A C 1
ATOM 1455 O O . PRO A 1 193 ? -24.263 -0.358 24.501 1.00 35.41 193 PRO A O 1
ATOM 1458 N N . SER A 1 194 ? -25.653 1.384 24.216 1.00 35.19 194 SER A N 1
ATOM 1459 C CA . SER A 1 194 ? -24.982 2.263 25.159 1.00 35.19 194 SER A CA 1
ATOM 1460 C C . SER A 1 194 ? -25.244 1.714 26.555 1.00 35.19 194 SER A C 1
ATOM 1462 O O . SER A 1 194 ? -26.355 1.834 27.067 1.00 35.19 194 SER A O 1
ATOM 1464 N N . LYS A 1 195 ? -24.223 1.123 27.185 1.00 34.50 195 LYS A N 1
ATOM 1465 C CA . LYS A 1 195 ? -24.249 0.938 28.635 1.00 34.50 195 LYS A CA 1
ATOM 1466 C C . LYS A 1 195 ? -24.303 2.324 29.273 1.00 34.50 195 LYS A C 1
ATOM 1468 O O . LYS A 1 195 ? -23.263 2.957 29.442 1.00 34.50 195 LYS A O 1
ATOM 1473 N N . GLN A 1 196 ? -25.506 2.769 29.631 1.00 37.66 196 GLN A N 1
ATOM 1474 C CA . GLN A 1 196 ? -25.655 3.665 30.767 1.00 37.66 196 GLN A CA 1
ATOM 1475 C C . GLN A 1 196 ? -25.011 2.942 31.948 1.00 37.66 196 GLN A C 1
ATOM 1477 O O . GLN A 1 196 ? -25.374 1.815 32.286 1.00 37.66 196 GLN A O 1
ATOM 1482 N N . VAL A 1 197 ? -23.951 3.540 32.479 1.00 33.91 197 VAL A N 1
ATOM 1483 C CA . VAL A 1 197 ? -23.352 3.097 33.730 1.00 33.91 197 VAL A CA 1
ATOM 1484 C C . VAL A 1 197 ? -24.089 3.874 34.804 1.00 33.91 197 VAL A C 1
ATOM 1486 O O . VAL A 1 197 ? -23.710 5.004 35.105 1.00 33.91 197 VAL A O 1
ATOM 1489 N N . ASP A 1 198 ? -25.165 3.292 35.331 1.00 37.78 198 ASP A N 1
ATOM 1490 C CA . ASP A 1 198 ? -25.840 3.841 36.503 1.00 37.78 198 ASP A CA 1
ATOM 1491 C C . ASP A 1 198 ? -24.878 3.780 37.692 1.00 37.78 198 ASP A C 1
ATOM 1493 O O . ASP A 1 198 ? -24.677 2.743 38.325 1.00 37.78 198 ASP A O 1
ATOM 1497 N N . MET A 1 199 ? -24.227 4.912 37.965 1.00 37.97 199 MET A N 1
ATOM 1498 C CA . MET A 1 199 ? -23.374 5.105 39.135 1.00 37.97 199 MET A CA 1
ATOM 1499 C C . MET A 1 199 ? -24.210 5.526 40.348 1.00 37.97 199 MET A C 1
ATOM 1501 O O . MET A 1 199 ? -23.984 6.579 40.939 1.00 37.97 199 MET A O 1
ATOM 1505 N N . THR A 1 200 ? -25.166 4.689 40.743 1.00 37.78 200 THR A N 1
ATOM 1506 C CA . THR A 1 200 ? -25.854 4.784 42.037 1.00 37.78 200 THR A CA 1
ATOM 1507 C C . THR A 1 200 ? -25.339 3.682 42.958 1.00 37.78 200 THR A C 1
ATOM 1509 O O . THR A 1 200 ? -25.879 2.583 43.047 1.00 37.78 200 THR A O 1
ATOM 1512 N N . ALA A 1 201 ? -24.226 3.977 43.632 1.00 40.03 201 ALA A N 1
ATOM 1513 C CA . ALA A 1 201 ? -23.600 3.061 44.575 1.00 40.03 201 ALA A CA 1
ATOM 1514 C C . ALA A 1 201 ? -24.258 3.143 45.963 1.00 40.03 201 ALA A C 1
ATOM 1516 O O . ALA A 1 201 ? -24.261 4.200 46.589 1.00 40.03 201 ALA A O 1
ATOM 1517 N N . ALA A 1 202 ? -24.726 2.004 46.476 1.00 33.44 202 ALA A N 1
ATOM 1518 C CA . ALA A 1 202 ? -24.990 1.786 47.896 1.00 33.44 202 ALA A CA 1
ATOM 1519 C C . ALA A 1 202 ? -24.705 0.317 48.260 1.00 33.44 202 ALA A C 1
ATOM 1521 O O . ALA A 1 202 ? -24.942 -0.595 47.471 1.00 33.44 202 ALA A O 1
ATOM 1522 N N . SER A 1 203 ? -24.145 0.101 49.447 1.00 34.91 203 SER A N 1
ATOM 1523 C CA . SER A 1 203 ? -23.638 -1.175 49.972 1.00 34.91 203 SER A CA 1
ATOM 1524 C C . SER A 1 203 ? -23.564 -1.048 51.506 1.00 34.91 203 SER A C 1
ATOM 1526 O O . SER A 1 203 ? -23.491 0.089 51.976 1.00 34.91 203 SER A O 1
ATOM 1528 N N . PRO A 1 204 ? -23.455 -2.119 52.315 1.00 51.78 204 PRO A N 1
ATOM 1529 C CA . PRO A 1 204 ? -24.009 -3.471 52.184 1.00 51.78 204 PRO A CA 1
ATOM 1530 C C . PRO A 1 204 ? -24.860 -3.896 53.407 1.00 51.78 204 PRO A C 1
ATOM 1532 O O . PRO A 1 204 ? -24.605 -3.486 54.536 1.00 51.78 204 PRO A O 1
ATOM 1535 N N . ALA A 1 205 ? -25.769 -4.857 53.217 1.00 34.81 205 ALA A N 1
ATOM 1536 C CA . ALA A 1 205 ? -26.281 -5.732 54.282 1.00 34.81 205 ALA A CA 1
ATOM 1537 C C . ALA A 1 205 ? -26.731 -7.079 53.669 1.00 34.81 205 ALA A C 1
ATOM 1539 O O . ALA A 1 205 ? -27.179 -7.106 52.529 1.00 34.81 205 ALA A O 1
ATOM 1540 N N . GLY A 1 206 ? -26.643 -8.235 54.333 1.00 33.78 206 GLY A N 1
ATOM 1541 C CA . GLY A 1 206 ? -26.153 -8.472 55.696 1.00 33.78 206 GLY A CA 1
ATOM 1542 C C . GLY A 1 206 ? -26.991 -9.503 56.461 1.00 33.78 206 GLY A C 1
ATOM 1543 O O . GLY A 1 206 ? -27.539 -9.168 57.503 1.00 33.78 206 GLY A O 1
ATOM 1544 N N . ILE A 1 207 ? -27.112 -10.742 55.963 1.00 37.84 207 ILE A N 1
ATOM 1545 C CA . ILE A 1 207 ? -27.875 -11.834 56.606 1.00 37.84 207 ILE A CA 1
ATOM 1546 C C . ILE A 1 207 ? -27.021 -13.113 56.678 1.00 37.84 207 ILE A C 1
ATOM 1548 O O . ILE A 1 207 ? -26.261 -13.411 55.758 1.00 37.84 207 ILE A O 1
ATOM 1552 N N . ARG A 1 208 ? -27.150 -13.874 57.778 1.00 40.69 208 ARG A N 1
ATOM 1553 C CA . ARG A 1 208 ? -26.530 -15.195 57.999 1.00 40.69 208 ARG A CA 1
ATOM 1554 C C . ARG A 1 208 ? -27.595 -16.235 58.366 1.00 40.69 208 ARG A C 1
ATOM 1556 O O . ARG A 1 208 ? -28.361 -15.989 59.287 1.00 40.69 208 ARG A O 1
ATOM 1563 N N . SER A 1 209 ? -27.549 -17.409 57.736 1.00 35.62 209 SER A N 1
ATOM 1564 C CA . SER A 1 209 ? -28.144 -18.689 58.180 1.00 35.62 209 SER A CA 1
ATOM 1565 C C . SER A 1 209 ? -27.549 -19.780 57.254 1.00 35.62 209 SER A C 1
ATOM 1567 O O . SER A 1 209 ? -27.335 -19.474 56.086 1.00 35.62 209 SER A O 1
ATOM 1569 N N . ARG A 1 210 ? -27.091 -20.991 57.626 1.00 32.44 210 ARG A N 1
ATOM 1570 C CA . ARG A 1 210 ? -27.565 -22.033 58.570 1.00 32.44 210 ARG A CA 1
ATOM 1571 C C . ARG A 1 210 ? -29.026 -22.446 58.298 1.00 32.44 210 ARG A C 1
ATOM 1573 O O . ARG A 1 210 ? -29.905 -21.613 58.438 1.00 32.44 210 ARG A O 1
ATOM 1580 N N . ALA A 1 211 ? -29.360 -23.686 57.941 1.00 31.67 211 ALA A N 1
ATOM 1581 C CA . ALA A 1 211 ? -28.549 -24.885 57.668 1.00 31.67 211 ALA A CA 1
ATOM 1582 C C . ALA A 1 211 ? -29.396 -25.861 56.779 1.00 31.67 211 ALA A C 1
ATOM 1584 O O . ALA A 1 211 ? -30.385 -25.401 56.217 1.00 31.67 211 ALA A O 1
ATOM 1585 N N . ASP A 1 212 ? -29.121 -27.152 56.542 1.00 29.47 212 ASP A N 1
ATOM 1586 C CA . ASP A 1 212 ? -28.101 -28.081 57.068 1.00 29.47 212 ASP A CA 1
ATOM 1587 C C . ASP A 1 212 ? -27.827 -29.252 56.070 1.00 29.47 212 ASP A C 1
ATOM 1589 O O . ASP A 1 212 ? -28.005 -29.111 54.862 1.00 29.47 212 ASP A O 1
ATOM 1593 N N . SER A 1 213 ? -27.373 -30.400 56.577 1.00 34.03 213 SER A N 1
ATOM 1594 C CA . SER A 1 213 ? -27.103 -31.698 55.930 1.00 34.03 213 SER A CA 1
ATOM 1595 C C . SER A 1 213 ? -27.992 -32.807 56.560 1.00 34.03 213 SER A C 1
ATOM 1597 O O . SER A 1 213 ? -28.548 -32.529 57.624 1.00 34.03 213 SER A O 1
ATOM 1599 N N . PRO A 1 214 ? -28.157 -34.044 55.997 1.00 45.62 214 PRO A N 1
ATOM 1600 C CA . PRO A 1 214 ? -27.031 -34.885 55.549 1.00 45.62 214 PRO A CA 1
ATOM 1601 C C . PRO A 1 214 ? -27.232 -35.956 54.431 1.00 45.62 214 PRO A C 1
ATOM 1603 O O . PRO A 1 214 ? -28.316 -36.460 54.175 1.00 45.62 214 PRO A O 1
ATOM 1606 N N . VAL A 1 215 ? -26.083 -36.380 53.875 1.00 31.88 215 VAL A N 1
ATOM 1607 C CA . VAL A 1 215 ? -25.660 -37.773 53.555 1.00 31.88 215 VAL A CA 1
ATOM 1608 C C . VAL A 1 215 ? -26.545 -38.690 52.683 1.00 31.88 215 VAL A C 1
ATOM 1610 O O . VAL A 1 215 ? -27.617 -39.136 53.077 1.00 31.88 215 VAL A O 1
ATOM 1613 N N . ASN A 1 216 ? -25.931 -39.222 51.613 1.00 31.08 216 ASN A N 1
ATOM 1614 C CA . ASN A 1 216 ? -25.849 -40.683 51.448 1.00 31.08 216 ASN A CA 1
ATOM 1615 C C . ASN A 1 216 ? -24.569 -41.143 50.719 1.00 31.08 216 ASN A C 1
ATOM 1617 O O . ASN A 1 216 ? -23.974 -40.387 49.954 1.00 31.08 216 ASN A O 1
ATOM 1621 N N . LEU A 1 217 ? -24.125 -42.372 51.008 1.00 31.72 217 LEU A N 1
ATOM 1622 C CA . LEU A 1 217 ? -22.820 -42.940 50.627 1.00 31.72 217 LEU A CA 1
ATOM 1623 C C . LEU A 1 217 ? -22.979 -44.299 49.925 1.00 31.72 217 LEU A C 1
ATOM 1625 O O . LEU A 1 217 ? -23.657 -45.175 50.457 1.00 31.72 217 LEU A O 1
ATOM 1629 N N . ARG A 1 218 ? -22.290 -44.484 48.788 1.00 30.97 218 ARG A N 1
ATOM 1630 C CA . ARG A 1 218 ? -21.762 -45.745 48.198 1.00 30.97 218 ARG A CA 1
ATOM 1631 C C . ARG A 1 218 ? -20.987 -45.356 46.922 1.00 30.97 218 ARG A C 1
ATOM 1633 O O . ARG A 1 218 ? -21.504 -44.546 46.164 1.00 30.97 218 ARG A O 1
ATOM 1640 N N . ALA A 1 219 ? -19.726 -45.709 46.659 1.00 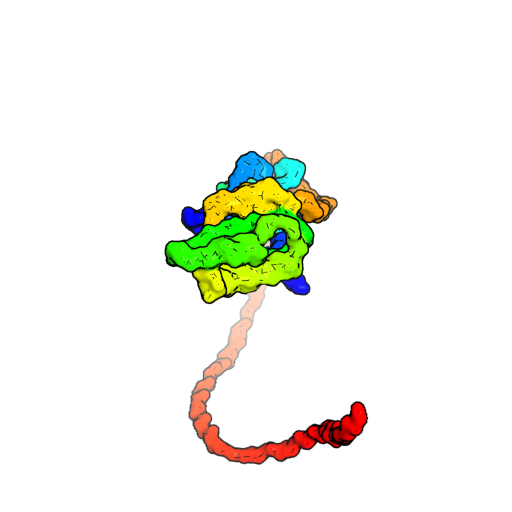34.66 219 ALA A N 1
ATOM 1641 C CA . ALA A 1 219 ? -18.858 -46.849 47.004 1.00 34.66 219 ALA A CA 1
ATOM 1642 C C . ALA A 1 219 ? -18.995 -48.070 46.068 1.00 34.66 219 ALA A C 1
ATOM 1644 O O . ALA A 1 219 ? -20.103 -48.479 45.740 1.00 34.66 219 ALA A O 1
ATOM 1645 N N . ASP A 1 220 ? -17.825 -48.614 45.703 1.00 34.19 220 ASP A N 1
ATOM 1646 C CA . ASP A 1 220 ? -17.527 -49.741 44.797 1.00 34.19 220 ASP A CA 1
ATOM 1647 C C . ASP A 1 220 ? -17.889 -49.586 43.293 1.00 34.19 220 ASP A C 1
ATOM 1649 O O . ASP A 1 220 ? -18.881 -48.970 42.929 1.00 34.19 220 ASP A O 1
ATOM 1653 N N . GLY A 1 221 ? -17.085 -50.096 42.342 1.00 30.64 221 GLY A N 1
ATOM 1654 C CA . GLY A 1 221 ? -15.798 -50.783 42.516 1.00 30.64 221 GLY A CA 1
ATOM 1655 C C . GLY A 1 221 ? -15.012 -51.097 41.223 1.00 30.64 221 GLY A C 1
ATOM 1656 O O . GLY A 1 221 ? -15.493 -50.947 40.107 1.00 30.64 221 GLY A O 1
ATOM 1657 N N . ARG A 1 222 ? -13.759 -51.527 41.439 1.00 32.09 222 ARG A N 1
ATOM 1658 C CA . ARG A 1 222 ? -12.708 -52.039 40.516 1.00 32.09 222 ARG A CA 1
ATOM 1659 C C . ARG A 1 222 ? -13.233 -52.921 39.351 1.00 32.09 222 ARG A C 1
ATOM 1661 O O . ARG A 1 222 ? -14.213 -53.625 39.522 1.00 32.09 222 ARG A O 1
ATOM 1668 N N . THR A 1 223 ? -12.573 -53.091 38.193 1.00 33.34 223 THR A N 1
ATOM 1669 C CA . THR A 1 223 ? -11.155 -52.862 37.787 1.00 33.34 223 THR A CA 1
ATOM 1670 C C . THR A 1 223 ? -11.096 -52.457 36.275 1.00 33.34 223 THR A C 1
ATOM 1672 O O . THR A 1 223 ? -12.033 -51.798 35.853 1.00 33.34 223 THR A O 1
ATOM 1675 N N . ARG A 1 224 ? -10.133 -52.719 35.355 1.00 32.84 224 ARG A N 1
ATOM 1676 C CA . ARG A 1 224 ? -8.873 -53.518 35.241 1.00 32.84 224 ARG A CA 1
ATOM 1677 C C . ARG A 1 224 ? -7.926 -52.875 34.186 1.00 32.84 224 ARG A C 1
ATOM 1679 O O . ARG A 1 224 ? -8.221 -51.804 33.672 1.00 32.84 224 ARG A O 1
ATOM 1686 N N . ARG A 1 225 ? -6.799 -53.525 33.848 1.00 34.78 225 ARG A N 1
ATOM 1687 C CA . ARG A 1 225 ? -5.930 -53.227 32.679 1.00 34.78 225 ARG A CA 1
ATOM 1688 C C . ARG A 1 225 ? -5.844 -54.449 31.754 1.00 34.78 225 ARG A C 1
ATOM 1690 O O . ARG A 1 225 ? -5.932 -55.568 32.253 1.00 34.78 225 ARG A O 1
ATOM 1697 N N . ALA A 1 226 ? -5.523 -54.230 30.478 1.00 31.58 226 ALA A N 1
ATOM 1698 C CA . ALA A 1 226 ? -4.803 -55.185 29.628 1.00 31.58 226 ALA A CA 1
ATOM 1699 C C . ALA A 1 226 ? -3.992 -54.427 28.556 1.00 31.58 226 ALA A C 1
ATOM 1701 O O . ALA A 1 226 ? -4.468 -53.424 28.029 1.00 31.58 226 ALA A O 1
ATOM 1702 N N . THR A 1 227 ? -2.787 -54.910 28.239 1.00 36.69 227 THR A N 1
ATOM 1703 C CA . THR A 1 227 ? -1.888 -54.340 27.219 1.00 36.69 227 THR A CA 1
ATOM 1704 C C . THR A 1 227 ? -1.277 -55.483 26.413 1.00 36.69 227 THR A C 1
ATOM 1706 O O . THR A 1 227 ? -0.661 -56.361 27.010 1.00 36.69 227 THR A O 1
ATOM 1709 N N . VAL A 1 228 ? -1.390 -55.455 25.083 1.00 30.20 228 VAL A N 1
ATOM 1710 C CA . VAL A 1 228 ? -0.614 -56.304 24.156 1.00 30.20 228 VAL A CA 1
ATOM 1711 C C . VAL A 1 228 ? -0.229 -55.457 22.937 1.00 30.20 228 VAL A C 1
ATOM 1713 O O . VAL A 1 228 ? -0.961 -54.538 22.572 1.00 30.20 228 VAL A O 1
ATOM 1716 N N . GLN A 1 229 ? 0.944 -55.722 22.357 1.00 33.72 229 GLN A N 1
ATOM 1717 C CA . GLN A 1 229 ? 1.538 -54.949 21.256 1.00 33.72 229 GLN A CA 1
ATOM 1718 C C . GLN A 1 229 ? 1.680 -55.827 19.972 1.00 33.72 229 GLN A C 1
ATOM 1720 O O . GLN A 1 229 ? 0.864 -56.734 19.817 1.00 33.72 229 GLN A O 1
ATOM 1725 N N . PRO A 1 230 ? 2.528 -55.531 18.959 1.00 51.12 230 PRO A N 1
ATOM 1726 C CA . PRO A 1 230 ? 2.127 -55.663 17.558 1.00 51.12 230 PRO A CA 1
ATOM 1727 C C . PRO A 1 230 ? 2.520 -56.999 16.906 1.00 51.12 230 PRO A C 1
ATOM 1729 O O . PRO A 1 230 ? 3.410 -57.698 17.381 1.00 51.12 230 PRO A O 1
ATOM 1732 N N . HIS A 1 231 ? 1.986 -57.261 15.708 1.00 31.03 231 HIS A N 1
ATOM 1733 C CA . HIS A 1 231 ? 2.605 -58.186 14.752 1.00 31.03 231 HIS A CA 1
ATOM 1734 C C . HIS A 1 231 ? 2.710 -57.592 13.340 1.00 31.03 231 HIS A C 1
ATOM 1736 O O . HIS A 1 231 ? 1.875 -56.802 12.904 1.00 31.03 231 HIS A O 1
ATOM 1742 N N . ARG A 1 232 ? 3.782 -57.974 12.635 1.00 34.31 232 ARG A N 1
ATOM 1743 C CA . ARG A 1 232 ? 4.043 -57.648 11.223 1.00 34.31 232 ARG A CA 1
ATOM 1744 C C . ARG A 1 232 ? 3.310 -58.634 10.307 1.00 34.31 232 ARG A C 1
ATOM 1746 O O . ARG A 1 232 ? 3.287 -59.822 10.610 1.00 34.31 232 ARG A O 1
ATOM 1753 N N . GLY A 1 233 ? 2.865 -58.174 9.137 1.00 30.53 233 GLY A N 1
ATOM 1754 C CA . GLY A 1 233 ? 2.418 -59.034 8.035 1.00 30.53 233 GLY A CA 1
ATOM 1755 C C . GLY A 1 233 ? 2.632 -58.358 6.679 1.00 30.53 233 GLY A C 1
ATOM 1756 O O . GLY A 1 233 ? 2.103 -57.278 6.440 1.00 30.53 233 GLY A O 1
ATOM 1757 N N . ARG A 1 234 ? 3.439 -58.969 5.802 1.00 33.34 234 ARG A N 1
ATOM 1758 C CA . ARG A 1 234 ? 3.590 -58.589 4.384 1.00 33.34 234 ARG A CA 1
ATOM 1759 C C . ARG A 1 234 ? 2.809 -59.576 3.515 1.00 33.34 234 ARG A C 1
ATOM 1761 O O . ARG A 1 234 ? 2.885 -60.770 3.780 1.00 33.34 234 ARG A O 1
ATOM 1768 N N . GLY A 1 235 ? 2.292 -59.086 2.388 1.00 31.55 235 GLY A N 1
ATOM 1769 C CA . GLY A 1 235 ? 2.184 -59.866 1.148 1.00 31.55 235 GLY A CA 1
ATOM 1770 C C . GLY A 1 235 ? 0.764 -60.125 0.644 1.00 31.55 235 GLY A C 1
ATOM 1771 O O . GLY A 1 235 ? -0.036 -60.647 1.399 1.00 31.55 235 GLY A O 1
ATOM 1772 N N . HIS A 1 236 ? 0.544 -59.783 -0.638 1.00 31.95 236 HIS A N 1
ATOM 1773 C CA . HIS A 1 236 ? -0.356 -60.401 -1.638 1.00 31.95 236 HIS A CA 1
ATOM 1774 C C . HIS A 1 236 ? -1.779 -60.848 -1.203 1.00 31.95 236 HIS A C 1
ATOM 1776 O O . HIS A 1 236 ? -1.947 -61.587 -0.247 1.00 31.95 236 HIS A O 1
ATOM 1782 N N . ARG A 1 237 ? -2.861 -60.559 -1.939 1.00 32.84 237 ARG A N 1
ATOM 1783 C CA . ARG A 1 237 ? -3.021 -60.498 -3.408 1.00 32.84 237 ARG A CA 1
ATOM 1784 C C . ARG A 1 237 ? -4.406 -59.901 -3.769 1.00 32.84 237 ARG A C 1
ATOM 1786 O O . ARG A 1 237 ? -5.206 -59.651 -2.878 1.00 32.84 237 ARG A O 1
ATOM 1793 N N . ASP A 1 238 ? -4.649 -59.728 -5.067 1.00 32.66 238 ASP A N 1
ATOM 1794 C CA . ASP A 1 238 ? -5.946 -59.758 -5.775 1.00 32.66 238 ASP A CA 1
ATOM 1795 C C . ASP A 1 238 ? -7.150 -58.939 -5.250 1.00 32.66 238 ASP A C 1
ATOM 1797 O O . ASP A 1 238 ? -7.896 -59.360 -4.369 1.00 32.66 238 ASP A O 1
ATOM 1801 N N . VAL A 1 239 ? -7.452 -57.840 -5.956 1.00 38.59 239 VAL A N 1
ATOM 1802 C CA . VAL A 1 239 ? -8.831 -57.381 -6.217 1.00 38.59 239 VAL A CA 1
ATOM 1803 C C . VAL A 1 239 ? -8.931 -57.076 -7.713 1.00 38.59 239 VAL A C 1
ATOM 1805 O O . VAL A 1 239 ? -8.049 -56.417 -8.265 1.00 38.59 239 VAL A O 1
ATOM 1808 N N . ALA A 1 240 ? -9.972 -57.588 -8.369 1.00 35.22 240 ALA A N 1
ATOM 1809 C CA . ALA A 1 240 ? -10.184 -57.464 -9.809 1.00 35.22 240 ALA A CA 1
ATOM 1810 C C . ALA A 1 240 ? -11.043 -56.241 -10.192 1.00 35.22 240 ALA A C 1
ATOM 1812 O O . ALA A 1 240 ? -11.626 -55.579 -9.337 1.00 35.22 240 ALA A O 1
ATOM 1813 N N . ASP A 1 241 ? -11.117 -56.000 -11.502 1.00 33.88 241 ASP A N 1
ATOM 1814 C CA . ASP A 1 241 ? -12.169 -55.293 -12.240 1.00 33.88 241 ASP A CA 1
ATOM 1815 C C . ASP A 1 241 ? -12.819 -54.035 -11.639 1.00 33.88 241 ASP A C 1
ATOM 1817 O O . ASP A 1 241 ? -13.725 -54.085 -10.803 1.00 33.88 241 ASP A O 1
ATOM 1821 N N . ARG A 1 242 ? -12.598 -52.915 -12.341 1.00 36.75 242 ARG A N 1
ATOM 1822 C CA . ARG A 1 242 ? -13.748 -52.244 -12.965 1.00 36.75 242 ARG A CA 1
ATOM 1823 C C . ARG A 1 242 ? -13.383 -51.522 -14.257 1.00 36.75 242 ARG A C 1
ATOM 1825 O O . ARG A 1 242 ? -12.594 -50.583 -14.265 1.00 36.75 242 ARG A O 1
ATOM 1832 N N . GLN A 1 243 ? -14.011 -51.959 -15.344 1.00 34.59 243 GLN A N 1
ATOM 1833 C CA . GLN A 1 243 ? -14.012 -51.260 -16.624 1.00 34.59 243 GLN A CA 1
ATOM 1834 C C . GLN A 1 243 ? -14.812 -49.954 -16.511 1.00 34.59 243 GLN A C 1
ATOM 1836 O O . GLN A 1 243 ? -15.887 -49.938 -15.908 1.00 34.59 243 GLN A O 1
ATOM 1841 N N . VAL A 1 244 ? -14.345 -48.894 -17.172 1.00 37.62 244 VAL A N 1
ATOM 1842 C CA . VAL A 1 244 ? -15.198 -47.783 -17.618 1.00 37.62 244 VAL A CA 1
ATOM 1843 C C . VAL A 1 244 ? -14.844 -47.493 -19.072 1.00 37.62 244 VAL A C 1
ATOM 1845 O O . VAL A 1 244 ? -13.797 -46.924 -19.366 1.00 37.62 244 VAL A O 1
ATOM 1848 N N . LEU A 1 245 ? -15.718 -47.921 -19.980 1.00 35.72 245 LEU A N 1
ATOM 1849 C CA . LEU A 1 245 ? -15.674 -47.541 -21.388 1.00 35.72 245 LEU A CA 1
ATOM 1850 C C . LEU A 1 245 ? -16.247 -46.129 -21.547 1.00 35.72 245 LEU A C 1
ATOM 1852 O O . LEU A 1 245 ? -17.360 -45.869 -21.093 1.00 35.72 245 LEU A O 1
ATOM 1856 N N . LEU A 1 246 ? -15.536 -45.260 -22.262 1.00 40.84 246 LEU A N 1
ATOM 1857 C CA . LEU A 1 246 ? -16.125 -44.136 -22.995 1.00 40.84 246 LEU A CA 1
ATOM 1858 C C . LEU A 1 246 ? -15.540 -44.134 -24.419 1.00 40.84 246 LEU A C 1
ATOM 1860 O O . LEU A 1 246 ? -14.385 -44.529 -24.593 1.00 40.84 246 LEU A O 1
ATOM 1864 N N . PRO A 1 247 ? -16.339 -43.792 -25.445 1.00 49.81 247 PRO A N 1
ATOM 1865 C CA . PRO A 1 247 ? -16.026 -44.146 -26.825 1.00 49.81 247 PRO A CA 1
ATOM 1866 C C . PRO A 1 247 ? -14.948 -43.261 -27.454 1.00 49.81 247 PRO A C 1
ATOM 1868 O O . PRO A 1 247 ? -14.930 -42.043 -27.286 1.00 49.81 247 PRO A O 1
ATOM 1871 N N . PHE A 1 248 ? -14.102 -43.898 -28.260 1.00 34.69 248 PHE A N 1
ATOM 1872 C CA . PHE A 1 248 ? -13.203 -43.243 -29.202 1.00 34.69 248 PHE A CA 1
ATOM 1873 C C . PHE A 1 248 ? -13.950 -43.058 -30.531 1.00 34.69 248 PHE A C 1
ATOM 1875 O O . PHE A 1 248 ? -14.473 -44.032 -31.070 1.00 34.69 248 PHE A O 1
ATOM 1882 N N . VAL A 1 249 ? -14.001 -41.835 -31.064 1.00 51.88 249 VAL A N 1
ATOM 1883 C CA . VAL A 1 249 ? -14.517 -41.551 -32.414 1.00 51.88 249 VAL A CA 1
ATOM 1884 C C . VAL A 1 249 ? -13.564 -40.571 -33.094 1.00 51.88 249 VAL A C 1
ATOM 1886 O O . VAL A 1 249 ? -13.600 -39.371 -32.828 1.00 51.88 249 VAL A O 1
ATOM 1889 N N . GLY A 1 250 ? -12.697 -41.107 -33.953 1.00 41.34 250 GLY A N 1
ATOM 1890 C CA . GLY A 1 250 ? -12.160 -40.360 -35.090 1.00 41.34 250 GLY A CA 1
ATOM 1891 C C . GLY A 1 250 ? -13.159 -40.391 -36.264 1.00 41.34 250 GLY A C 1
ATOM 1892 O O . GLY A 1 250 ? -14.244 -40.952 -36.142 1.00 41.34 250 GLY A O 1
ATOM 1893 N N . ASP A 1 251 ? -12.838 -39.846 -37.433 1.00 42.97 251 ASP A N 1
ATOM 1894 C CA . ASP A 1 251 ? -11.543 -39.291 -37.833 1.00 42.97 251 ASP A CA 1
ATOM 1895 C C . ASP A 1 251 ? -11.697 -38.391 -39.083 1.00 42.97 251 ASP A C 1
ATOM 1897 O O . ASP A 1 251 ? -12.672 -38.522 -39.819 1.00 42.97 251 ASP A O 1
ATOM 1901 N N . SER A 1 252 ? -10.655 -37.602 -39.365 1.00 43.00 252 SER A N 1
ATOM 1902 C CA . SER A 1 252 ? -10.156 -37.291 -40.716 1.00 43.00 252 SER A CA 1
ATOM 1903 C C . SER A 1 252 ? -10.951 -36.406 -41.699 1.00 43.00 252 SER A C 1
ATOM 1905 O O . SER A 1 252 ? -12.117 -36.070 -41.529 1.00 43.00 252 SER A O 1
ATOM 1907 N N . ALA A 1 253 ? -10.230 -36.092 -42.788 1.00 43.81 253 ALA A N 1
ATOM 1908 C CA . ALA A 1 253 ? -10.663 -35.559 -44.086 1.00 43.81 253 ALA A CA 1
ATOM 1909 C C . ALA A 1 253 ? -10.878 -34.036 -44.229 1.00 43.81 253 ALA A C 1
ATOM 1911 O O . ALA A 1 253 ? -11.985 -33.506 -44.204 1.00 43.81 253 ALA A O 1
ATOM 1912 N N . SER A 1 254 ? -9.755 -33.375 -44.515 1.00 53.19 254 SER A N 1
ATOM 1913 C CA . SER A 1 254 ? -9.606 -32.088 -45.200 1.00 53.19 254 SER A CA 1
ATOM 1914 C C . SER A 1 254 ? -10.472 -31.900 -46.456 1.00 53.19 254 SER A C 1
ATOM 1916 O O . SER A 1 254 ? -10.637 -32.833 -47.245 1.00 53.19 254 SER A O 1
ATOM 1918 N N . ALA A 1 255 ? -10.834 -30.641 -46.716 1.00 56.31 255 ALA A N 1
ATOM 1919 C CA . ALA A 1 255 ? -10.955 -30.037 -48.046 1.00 56.31 255 ALA A CA 1
ATOM 1920 C C . ALA A 1 255 ? -10.477 -28.574 -47.959 1.00 56.31 255 ALA A C 1
ATOM 1922 O O . ALA A 1 255 ? -10.722 -27.964 -46.892 1.00 56.31 255 ALA A O 1
#

Sequence (255 aa):
MERRAPRIDFDPGALGVVTRWGVVDGVVLRPGDRLLPGRPGDRVRLIAPRGRGRPMLAVRHHGRLLALPGRVPASPARWREVGTVAGVERELEHGAPRLGRVHVRFALHPRHPDADLAGARRAFRDGEYSGPELHGLCVRAVVAADRYAVDIGLAVGATAASADDLAVGLGGGVLRFRLLDEAMGQVIAGPWPSKQVDMTAASPAGIRSRADSPVNLRADGRTRRATVQPHRGRGHRDVADRQVLLPFVGDSASA

Foldseek 3Di:
DDQDFWAWADDPVALTFTCDWGDAQQWIDHGGKGFHADDVPAFKFWKDFPDDDGIFIWGQDPNFIATPDVRHTDDPNTIDTSGGTFWIKDFLVVFDTQDAKKWKDKDKAAQDPQFPPVVVCVLDPTDIDGSVVRRVVSVCQVCSCVVGRIFMEMFIERDPVSSVVRCVPTDGRMYIYGDCDPPGDDDPDDPDDDPPPPPPDDDDDDDDDDDDDDDDDDDDDDDDDDDDDDDDDDDDDDDDDDDDDDDDDDDDDDD

Secondary structure (DSSP, 8-state):
---PPPEEE--TTSSEEEEE-EEETTEEE-TTPEEEE--TT-SEEEEEESSSS--EEEEEETTEEEETTTTEE--TTTEEEEEEEEEEEEEGGG-----SEEEEEEEEEESSTT--HHHHHHHS--EEEEHHHHHHHHHHHHTHHHHHSEEEEEEEESSHHHHHHHHTT--TTEEEEESS-TT------------------------------------------------------------------------

pLDDT: mean 74.84, std 25.36, range [29.47, 97.88]